Protein AF-A0A9P9YKK3-F1 (afdb_monomer)

Structure (mmCIF, N/CA/C/O backbone):
data_AF-A0A9P9YKK3-F1
#
_entry.id   AF-A0A9P9YKK3-F1
#
loop_
_atom_site.group_PDB
_atom_site.id
_atom_site.type_symbol
_atom_site.label_atom_id
_atom_site.label_alt_id
_atom_site.label_comp_id
_atom_site.label_asym_id
_atom_site.label_entity_id
_atom_site.label_seq_id
_atom_site.pdbx_PDB_ins_code
_atom_site.Cartn_x
_atom_site.Cartn_y
_atom_site.Cartn_z
_atom_site.occupancy
_atom_site.B_iso_or_equiv
_atom_site.auth_seq_id
_atom_site.auth_comp_id
_atom_site.auth_asym_id
_atom_site.auth_atom_id
_atom_site.pdbx_PDB_model_num
ATOM 1 N N . MET A 1 1 ? 13.289 19.436 9.238 1.00 31.31 1 MET A N 1
ATOM 2 C CA . MET A 1 1 ? 12.063 20.221 9.487 1.00 31.31 1 MET A CA 1
ATOM 3 C C . MET A 1 1 ? 10.949 19.518 8.742 1.00 31.31 1 MET A C 1
ATOM 5 O O . MET A 1 1 ? 11.128 19.231 7.568 1.00 31.31 1 MET A O 1
ATOM 9 N N . GLU A 1 2 ? 9.908 19.093 9.448 1.00 47.09 2 GLU A N 1
ATOM 10 C CA . GLU A 1 2 ? 8.836 18.266 8.888 1.00 47.09 2 GLU A CA 1
ATOM 11 C C . GLU A 1 2 ? 7.911 19.167 8.063 1.00 47.09 2 GLU A C 1
ATOM 13 O O . GLU A 1 2 ? 7.332 20.111 8.598 1.00 47.09 2 GLU A O 1
ATOM 18 N N . ASN A 1 3 ? 7.866 18.956 6.746 1.00 53.69 3 ASN A N 1
ATOM 19 C CA . ASN A 1 3 ? 7.091 19.804 5.852 1.00 53.69 3 ASN A CA 1
ATOM 20 C C . ASN A 1 3 ? 5.605 19.466 6.025 1.00 53.69 3 ASN A C 1
ATOM 22 O O . ASN A 1 3 ? 5.169 18.353 5.739 1.00 53.69 3 ASN A O 1
ATOM 26 N N . GLN A 1 4 ? 4.831 20.417 6.540 1.00 53.78 4 GLN A N 1
ATOM 2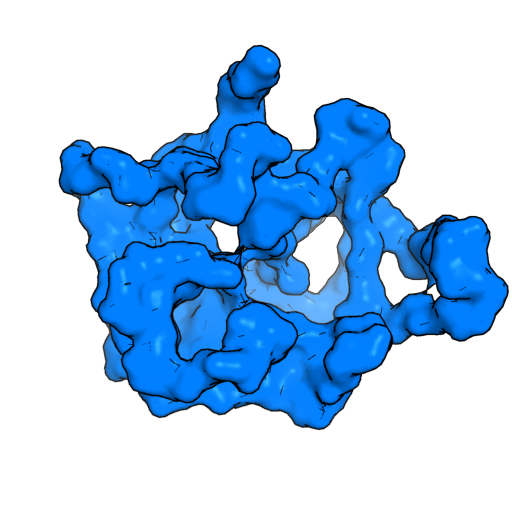7 C CA . GLN A 1 4 ? 3.425 20.217 6.910 1.00 53.78 4 GLN A CA 1
ATOM 28 C C . GLN A 1 4 ? 2.533 19.877 5.698 1.00 53.78 4 GLN A C 1
ATOM 30 O O . GLN A 1 4 ? 1.451 19.322 5.864 1.00 53.78 4 GLN A O 1
ATOM 35 N N . HIS A 1 5 ? 3.015 20.162 4.484 1.00 63.03 5 HIS A N 1
ATOM 36 C CA . HIS A 1 5 ? 2.351 19.866 3.214 1.00 63.03 5 HIS A CA 1
ATOM 37 C C . HIS A 1 5 ? 2.316 18.377 2.834 1.00 63.03 5 HIS A C 1
ATOM 39 O O . HIS A 1 5 ? 1.499 17.998 1.997 1.00 63.03 5 HIS A O 1
ATOM 45 N N . ASP A 1 6 ? 3.139 17.539 3.469 1.00 76.56 6 ASP A N 1
ATOM 46 C CA . ASP A 1 6 ? 3.225 16.107 3.151 1.00 76.56 6 ASP A CA 1
ATOM 47 C C . ASP A 1 6 ? 2.328 15.250 4.062 1.00 76.56 6 ASP A C 1
ATOM 49 O O . ASP A 1 6 ? 2.322 14.024 3.966 1.00 76.56 6 ASP A O 1
ATOM 53 N N . LEU A 1 7 ? 1.573 15.873 4.974 1.00 84.75 7 LEU A N 1
ATOM 54 C CA . LEU A 1 7 ? 0.584 15.188 5.805 1.00 84.75 7 LEU A CA 1
ATOM 55 C C . LEU A 1 7 ? -0.734 15.032 5.036 1.00 84.75 7 LEU A C 1
ATOM 57 O O . LEU A 1 7 ? -1.205 15.966 4.382 1.00 84.75 7 LEU A O 1
ATOM 61 N N . ALA A 1 8 ? -1.339 13.851 5.130 1.00 87.25 8 ALA A N 1
ATOM 62 C CA . ALA A 1 8 ? -2.695 13.631 4.650 1.00 87.25 8 ALA A CA 1
ATOM 63 C C . ALA A 1 8 ? -3.715 14.169 5.665 1.00 87.25 8 ALA A C 1
ATOM 65 O O . ALA A 1 8 ? -3.473 14.139 6.874 1.00 87.25 8 ALA A O 1
ATOM 66 N N . LEU A 1 9 ? -4.864 14.636 5.180 1.00 90.25 9 LEU A N 1
ATOM 67 C CA . LEU A 1 9 ? -6.014 14.940 6.034 1.00 90.25 9 LEU A CA 1
ATOM 68 C C . LEU A 1 9 ? -6.716 13.641 6.465 1.00 90.25 9 LEU A C 1
ATOM 70 O O . LEU A 1 9 ? -6.621 12.615 5.786 1.00 90.25 9 LEU A O 1
ATOM 74 N N . GLU A 1 10 ? -7.451 13.693 7.577 1.00 88.69 10 GLU A N 1
ATOM 75 C CA . GLU A 1 10 ? -8.301 12.581 8.018 1.00 88.69 10 GLU A CA 1
ATOM 76 C C . GLU A 1 10 ? -9.287 12.199 6.900 1.00 88.69 10 GLU A C 1
ATOM 78 O O . GLU A 1 10 ? -10.008 13.047 6.368 1.00 88.69 10 GLU A O 1
ATOM 83 N N . GLY A 1 11 ? -9.299 10.919 6.519 1.00 89.38 11 GLY A N 1
ATOM 84 C CA . GLY A 1 11 ? -10.175 10.408 5.464 1.00 89.38 11 GLY A CA 1
ATOM 85 C C . GLY A 1 11 ? -9.860 10.914 4.050 1.00 89.38 11 GLY A C 1
ATOM 86 O O . GLY A 1 11 ? -10.692 10.739 3.165 1.00 89.38 11 GLY A O 1
ATOM 87 N N . GLU A 1 12 ? -8.691 11.520 3.804 1.00 91.56 12 GLU A N 1
ATOM 88 C CA . GLU A 1 12 ? -8.305 11.971 2.456 1.00 91.56 12 GLU A CA 1
ATOM 89 C C . GLU A 1 12 ? -8.146 10.802 1.470 1.00 91.56 12 GLU A C 1
ATOM 91 O O . GLU A 1 12 ? -8.521 10.909 0.302 1.00 91.56 12 GLU A O 1
ATOM 96 N N . PHE A 1 13 ? -7.629 9.670 1.955 1.00 93.31 13 PHE A N 1
ATOM 97 C CA . PHE A 1 13 ? -7.443 8.442 1.179 1.00 93.31 13 PHE A CA 1
ATOM 98 C C . PHE A 1 13 ? -8.182 7.284 1.858 1.00 93.31 13 PHE A C 1
ATOM 100 O O . PHE A 1 13 ? -7.553 6.436 2.488 1.00 93.31 13 PHE A O 1
ATOM 107 N N . PRO A 1 14 ? -9.520 7.230 1.755 1.00 94.69 14 PRO A N 1
ATOM 108 C CA . PRO A 1 14 ? -10.349 6.293 2.519 1.00 94.69 14 PRO A CA 1
ATOM 109 C C . PRO A 1 14 ? -10.171 4.821 2.106 1.00 94.69 14 PRO A C 1
ATOM 111 O O . PRO A 1 14 ? -10.665 3.918 2.774 1.00 94.69 14 PRO A O 1
ATOM 114 N N . TRP A 1 15 ? -9.466 4.560 1.006 1.00 95.69 15 TRP A N 1
ATOM 115 C CA . TRP A 1 15 ? -9.076 3.215 0.575 1.00 95.69 15 TRP A CA 1
ATOM 116 C C . TRP A 1 15 ? -7.775 2.732 1.204 1.00 95.69 15 TRP A C 1
ATOM 118 O O . TRP A 1 15 ? -7.426 1.565 1.029 1.00 95.69 15 TRP A O 1
ATOM 128 N N . MET A 1 16 ? -7.026 3.599 1.887 1.00 94.50 16 MET A N 1
ATOM 129 C CA . MET A 1 16 ? -5.765 3.210 2.499 1.00 94.50 16 MET A CA 1
ATOM 130 C C . MET A 1 16 ? -5.993 2.262 3.661 1.00 94.50 16 MET A C 1
ATOM 132 O O . MET A 1 16 ? -6.765 2.540 4.579 1.00 94.50 16 MET A O 1
ATOM 136 N N . VAL A 1 17 ? -5.270 1.147 3.626 1.00 95.44 17 VAL A N 1
ATOM 137 C CA . VAL A 1 17 ? -5.255 0.185 4.720 1.00 95.44 17 VAL A CA 1
ATOM 138 C C . VAL A 1 17 ? -3.835 -0.064 5.201 1.00 95.44 17 VAL A C 1
ATOM 140 O O . VAL A 1 17 ? -2.886 -0.129 4.413 1.00 95.44 17 VAL A O 1
ATOM 143 N N . ALA A 1 18 ? -3.703 -0.218 6.511 1.00 94.56 18 ALA A N 1
ATOM 144 C CA . ALA A 1 18 ? -2.485 -0.655 7.164 1.00 94.56 18 ALA A CA 1
ATOM 145 C C . ALA A 1 18 ? -2.514 -2.178 7.343 1.00 94.56 18 ALA A C 1
ATOM 147 O O . ALA A 1 18 ? -3.506 -2.743 7.804 1.00 94.56 18 ALA A O 1
ATOM 148 N N . LEU A 1 19 ? -1.416 -2.840 6.985 1.00 95.25 19 LEU A N 1
ATOM 149 C CA . LEU A 1 19 ? -1.187 -4.245 7.295 1.00 95.25 19 LEU A CA 1
ATOM 150 C C . LEU A 1 19 ? -0.459 -4.336 8.633 1.00 95.25 19 LEU A C 1
ATOM 152 O O . LEU A 1 19 ? 0.658 -3.827 8.786 1.00 95.25 19 LEU A O 1
ATOM 156 N N . MET A 1 20 ? -1.127 -4.979 9.582 1.00 94.88 20 MET A N 1
ATOM 157 C CA . MET A 1 20 ? -0.717 -5.114 10.972 1.00 94.88 20 MET A CA 1
ATOM 158 C C . MET A 1 20 ? -0.429 -6.578 11.274 1.00 94.88 20 MET A C 1
ATOM 160 O O . MET A 1 20 ? -1.139 -7.460 10.788 1.00 94.88 20 MET A O 1
ATOM 164 N N . ASP A 1 21 ? 0.595 -6.839 12.074 1.00 94.75 21 ASP A N 1
ATOM 165 C CA . ASP A 1 21 ? 0.912 -8.194 12.509 1.00 94.75 21 ASP A CA 1
ATOM 166 C C . ASP A 1 21 ? 0.183 -8.600 13.804 1.00 94.75 21 ASP A C 1
ATOM 168 O O . ASP A 1 21 ? -0.629 -7.848 14.358 1.00 94.75 21 ASP A O 1
ATOM 172 N N . GLU A 1 22 ? 0.461 -9.813 14.286 1.00 93.06 22 GLU A N 1
ATOM 173 C CA . GLU A 1 22 ? -0.105 -10.369 15.518 1.00 93.06 22 GLU A CA 1
ATOM 174 C C . GLU A 1 22 ? 0.223 -9.550 16.781 1.00 93.06 22 GLU A C 1
ATOM 176 O O . GLU A 1 22 ? -0.515 -9.610 17.764 1.00 93.06 22 GLU A O 1
ATOM 181 N N . ASN A 1 23 ? 1.279 -8.732 16.737 1.00 92.31 23 ASN A N 1
ATOM 182 C CA . ASN A 1 23 ? 1.700 -7.837 17.815 1.00 92.31 23 ASN A CA 1
ATOM 183 C C . ASN A 1 23 ? 1.195 -6.401 17.615 1.00 92.31 23 ASN A C 1
ATOM 185 O O . ASN A 1 23 ? 1.665 -5.483 18.289 1.00 92.31 23 ASN A O 1
ATOM 189 N N . ASP A 1 24 ? 0.262 -6.201 16.681 1.00 89.69 24 ASP A N 1
ATOM 190 C CA . ASP A 1 24 ? -0.270 -4.895 16.302 1.00 89.69 24 ASP A CA 1
ATOM 191 C C . ASP A 1 24 ? 0.808 -3.935 15.764 1.00 89.69 24 ASP A C 1
ATOM 193 O O . ASP A 1 24 ? 0.716 -2.716 15.914 1.00 89.69 24 ASP A O 1
ATOM 197 N N . GLN A 1 25 ? 1.836 -4.478 15.101 1.00 89.62 25 GLN A N 1
ATOM 198 C CA . GLN A 1 25 ? 2.878 -3.695 14.442 1.00 89.62 25 GLN A CA 1
ATOM 199 C C . GLN A 1 25 ? 2.592 -3.526 12.951 1.00 89.62 25 GLN A C 1
ATOM 201 O O . GLN A 1 25 ? 2.331 -4.490 12.229 1.00 89.62 25 GLN A O 1
ATOM 206 N N . TYR A 1 26 ? 2.699 -2.285 12.472 1.00 89.38 26 TYR A N 1
ATOM 207 C CA . TYR A 1 26 ? 2.633 -1.971 11.047 1.00 89.38 26 TYR A CA 1
ATOM 208 C C . TYR A 1 26 ? 3.821 -2.588 10.302 1.00 89.38 26 TYR A C 1
ATOM 210 O O . TYR A 1 26 ? 4.981 -2.352 10.657 1.00 89.38 26 TYR A O 1
ATOM 218 N N . PHE A 1 27 ? 3.549 -3.323 9.224 1.00 89.75 27 PHE A N 1
ATOM 219 C CA . PHE A 1 27 ? 4.603 -3.889 8.377 1.00 89.75 27 PHE A CA 1
ATOM 220 C C . PHE A 1 27 ? 4.478 -3.543 6.890 1.00 89.75 27 PHE A C 1
ATOM 222 O O . PHE A 1 27 ? 5.467 -3.689 6.159 1.00 89.75 27 PHE A O 1
ATOM 229 N N . GLY A 1 28 ? 3.326 -3.039 6.445 1.00 90.12 28 GLY A N 1
ATOM 230 C CA . GLY A 1 28 ? 3.098 -2.641 5.059 1.00 90.12 28 GLY A CA 1
ATOM 231 C C . GLY A 1 28 ? 1.727 -2.013 4.833 1.00 90.12 28 GLY A C 1
ATOM 232 O O . GLY A 1 28 ? 0.914 -1.933 5.747 1.00 90.12 28 GLY A O 1
ATOM 233 N N . GLY A 1 29 ? 1.477 -1.567 3.606 1.00 91.75 29 GLY A N 1
ATOM 234 C CA . GLY A 1 29 ? 0.209 -0.957 3.209 1.00 91.75 29 GLY A CA 1
ATOM 235 C C . GLY A 1 29 ? -0.524 -1.756 2.135 1.00 91.75 29 GLY A C 1
ATOM 236 O O . GLY A 1 29 ? 0.016 -2.692 1.538 1.00 91.75 29 GLY A O 1
ATOM 237 N N . GLY A 1 30 ? -1.762 -1.355 1.880 1.00 94.00 30 GLY A N 1
ATOM 238 C CA . GLY A 1 30 ? -2.569 -1.842 0.770 1.00 94.00 30 GLY A CA 1
ATOM 239 C C . GLY A 1 30 ? -3.674 -0.855 0.410 1.00 94.00 30 GLY A C 1
ATOM 240 O O . GLY A 1 30 ? -3.791 0.225 0.997 1.00 94.00 30 GLY A O 1
ATOM 241 N N . SER A 1 31 ? -4.515 -1.245 -0.540 1.00 95.88 31 SER A N 1
ATOM 242 C CA . SER A 1 31 ? -5.720 -0.506 -0.910 1.00 95.88 31 SER A CA 1
ATOM 243 C C . SER A 1 31 ? -6.952 -1.390 -0.884 1.00 95.88 31 SER A C 1
ATOM 245 O O . SER A 1 31 ? -6.958 -2.480 -1.452 1.00 95.88 31 SER A O 1
ATOM 247 N N . LEU A 1 32 ? -8.013 -0.899 -0.254 1.00 97.44 32 LEU A N 1
ATOM 248 C CA . LEU A 1 32 ? -9.333 -1.503 -0.311 1.00 97.44 32 LEU A CA 1
ATOM 249 C C . LEU A 1 32 ? -9.891 -1.344 -1.729 1.00 97.44 32 LEU A C 1
ATOM 251 O O . LEU A 1 32 ? -10.033 -0.224 -2.208 1.00 97.44 32 LEU A O 1
ATOM 255 N N . ILE A 1 33 ? -10.204 -2.446 -2.406 1.00 97.00 33 ILE A N 1
ATOM 256 C CA . ILE A 1 33 ? -10.763 -2.439 -3.773 1.00 97.00 33 ILE A CA 1
ATOM 257 C C . ILE A 1 33 ? -12.216 -2.932 -3.814 1.00 97.00 33 ILE A C 1
ATOM 259 O O . ILE A 1 33 ? -12.941 -2.664 -4.769 1.00 97.00 33 ILE A O 1
ATOM 263 N N . ALA A 1 34 ? -12.655 -3.612 -2.756 1.00 97.31 34 ALA A N 1
ATOM 264 C CA . ALA A 1 34 ? -14.040 -3.962 -2.460 1.00 97.31 34 ALA A CA 1
ATOM 265 C C . ALA A 1 34 ? -14.203 -4.058 -0.929 1.00 97.31 34 ALA A C 1
ATOM 267 O O . ALA A 1 34 ? -13.183 -4.148 -0.246 1.00 97.31 34 ALA A O 1
ATOM 268 N N . PRO A 1 35 ? -15.428 -4.058 -0.366 1.00 97.94 35 PRO A N 1
ATOM 269 C CA . PRO A 1 35 ? -15.636 -4.062 1.089 1.00 97.94 35 PRO A CA 1
ATOM 270 C C . PRO A 1 35 ? -14.888 -5.167 1.853 1.00 97.94 35 PRO A C 1
ATOM 272 O O . PRO A 1 35 ? -14.531 -4.971 3.009 1.00 97.94 35 PRO A O 1
ATOM 275 N N . ASP A 1 36 ? -14.624 -6.309 1.218 1.00 98.31 36 ASP A N 1
ATOM 276 C CA . ASP A 1 36 ? -13.916 -7.461 1.781 1.00 98.31 36 ASP A CA 1
ATOM 277 C C . ASP A 1 36 ? -12.632 -7.836 1.015 1.00 98.31 36 ASP A C 1
ATOM 279 O O . ASP A 1 36 ? -12.102 -8.931 1.214 1.00 98.31 36 ASP A O 1
ATOM 283 N N . VAL A 1 37 ? -12.114 -6.958 0.143 1.00 98.44 37 VAL A N 1
ATOM 284 C CA . VAL A 1 37 ? -10.933 -7.255 -0.687 1.00 98.44 37 VAL A CA 1
ATOM 285 C C . VAL A 1 37 ? -9.913 -6.125 -0.646 1.00 98.44 37 VAL A C 1
ATOM 287 O O . VAL A 1 37 ? -10.198 -4.986 -1.025 1.00 98.44 37 VAL A O 1
ATOM 290 N N . VAL A 1 38 ? -8.687 -6.476 -0.261 1.00 98.06 38 VAL A N 1
ATOM 291 C CA . VAL A 1 38 ? -7.524 -5.586 -0.239 1.00 98.06 38 VAL A CA 1
ATOM 292 C C . VAL A 1 38 ? -6.504 -6.023 -1.288 1.00 98.06 38 VAL A C 1
ATOM 294 O O . VAL A 1 38 ? -6.103 -7.184 -1.335 1.00 98.06 38 VAL A O 1
ATOM 297 N N . LEU A 1 39 ? -6.046 -5.068 -2.094 1.00 96.88 39 LEU A N 1
ATOM 298 C CA . LEU A 1 39 ? -4.884 -5.194 -2.966 1.00 96.88 39 LEU A CA 1
ATOM 299 C C . LEU A 1 39 ? -3.619 -4.783 -2.201 1.00 96.88 39 LEU A C 1
ATOM 301 O O . LEU A 1 39 ? -3.579 -3.725 -1.576 1.00 96.88 39 LEU A O 1
ATOM 305 N N . THR A 1 40 ? -2.583 -5.614 -2.251 1.00 95.12 40 THR A N 1
ATOM 306 C CA . THR A 1 40 ? -1.269 -5.336 -1.654 1.00 95.12 40 THR A CA 1
ATOM 307 C C . THR A 1 40 ? -0.146 -5.981 -2.478 1.00 95.12 40 THR A C 1
ATOM 309 O O . THR A 1 40 ? -0.367 -6.480 -3.580 1.00 95.12 40 THR A O 1
ATOM 312 N N . SER A 1 41 ? 1.078 -5.982 -1.955 1.00 92.94 41 SER A N 1
ATOM 313 C CA . SER A 1 41 ? 2.259 -6.581 -2.565 1.00 92.94 41 SER A CA 1
ATOM 314 C C . SER A 1 41 ? 2.438 -8.048 -2.152 1.00 92.94 41 SER A C 1
ATOM 316 O O . SER A 1 41 ? 2.355 -8.413 -0.973 1.00 92.94 41 SER A O 1
ATOM 318 N N . SER A 1 42 ? 2.781 -8.891 -3.132 1.00 94.88 42 SER A N 1
ATOM 319 C CA . SER A 1 42 ? 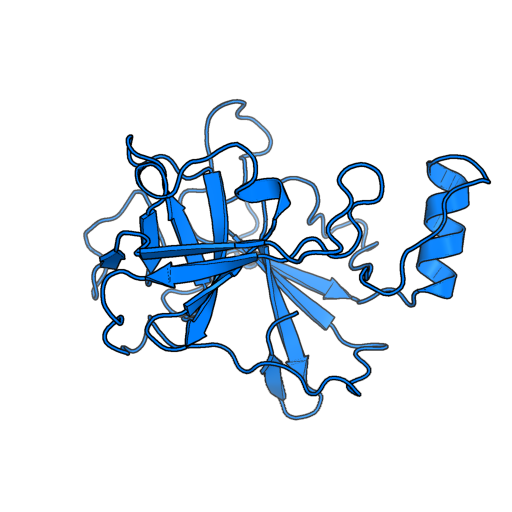3.213 -10.273 -2.878 1.00 94.88 42 SER A CA 1
ATOM 320 C C . SER A 1 42 ? 4.467 -10.331 -2.004 1.00 94.88 42 SER A C 1
ATOM 322 O O . SER A 1 42 ? 4.555 -11.178 -1.119 1.00 94.88 42 SER A O 1
ATOM 324 N N . TYR A 1 43 ? 5.420 -9.421 -2.217 1.00 92.19 43 TYR A N 1
ATOM 325 C CA . TYR A 1 43 ? 6.653 -9.329 -1.438 1.00 92.19 43 TYR A CA 1
ATOM 326 C C . TYR A 1 43 ? 6.395 -8.940 0.023 1.00 92.19 43 TYR A C 1
ATOM 328 O O . TYR A 1 43 ? 6.968 -9.547 0.924 1.00 92.19 43 TYR A O 1
ATOM 336 N N . VAL A 1 44 ? 5.513 -7.966 0.270 1.00 90.62 44 VAL A N 1
ATOM 337 C CA . VAL A 1 44 ? 5.173 -7.500 1.630 1.00 90.62 44 VAL A CA 1
ATOM 338 C C . VAL A 1 44 ? 4.575 -8.621 2.485 1.00 90.62 44 VAL A C 1
ATOM 340 O O . VAL A 1 44 ? 4.828 -8.685 3.683 1.00 90.62 44 VAL A O 1
ATOM 343 N N . THR A 1 45 ? 3.818 -9.528 1.869 1.00 93.81 45 THR A N 1
ATOM 344 C CA . THR A 1 45 ? 3.097 -10.616 2.552 1.00 93.81 45 THR A CA 1
ATOM 345 C C . THR A 1 45 ? 3.770 -11.987 2.397 1.00 93.81 45 THR A C 1
ATOM 347 O O . THR A 1 45 ? 3.159 -13.021 2.694 1.00 93.81 45 THR A O 1
ATOM 350 N N . LYS A 1 46 ? 5.015 -12.031 1.897 1.00 92.25 46 LYS A N 1
ATOM 351 C CA . LYS A 1 46 ? 5.666 -13.280 1.472 1.00 92.25 46 LYS A CA 1
ATOM 352 C C . LYS A 1 46 ? 5.987 -14.233 2.632 1.00 92.25 46 LYS A C 1
ATOM 354 O O . LYS A 1 46 ? 5.798 -15.432 2.452 1.00 92.25 46 LYS A O 1
ATOM 359 N N . ASP A 1 47 ? 6.384 -13.686 3.785 1.00 92.69 47 ASP A N 1
ATOM 360 C CA . ASP A 1 47 ? 6.863 -14.418 4.974 1.00 92.69 47 ASP A CA 1
ATOM 361 C C . ASP A 1 47 ? 5.842 -14.412 6.133 1.00 92.69 47 ASP A C 1
ATOM 363 O O . ASP A 1 47 ? 6.204 -14.617 7.288 1.00 92.69 47 ASP A O 1
ATOM 367 N N . LYS A 1 48 ? 4.573 -14.095 5.848 1.00 94.12 48 LYS A N 1
ATOM 368 C CA . LYS A 1 48 ? 3.491 -13.999 6.842 1.00 94.12 48 LYS A CA 1
ATOM 369 C C . LYS A 1 48 ? 2.388 -15.000 6.516 1.00 94.12 48 LYS A C 1
ATOM 371 O O . LYS A 1 48 ? 1.857 -14.953 5.404 1.00 94.12 48 LYS A O 1
ATOM 376 N N . GLU A 1 49 ? 2.013 -15.856 7.456 1.00 96.06 49 GLU A N 1
ATOM 377 C CA . GLU A 1 49 ? 0.818 -16.702 7.329 1.00 96.06 49 GLU A CA 1
ATOM 378 C C . GLU A 1 49 ? -0.467 -15.885 7.516 1.00 96.06 49 GLU A C 1
ATOM 380 O O . GLU A 1 49 ? -0.419 -14.743 7.976 1.00 96.06 49 GLU A O 1
ATOM 385 N N . ILE A 1 50 ? -1.620 -16.423 7.103 1.00 96.62 50 ILE A N 1
ATOM 386 C CA . ILE A 1 50 ? -2.884 -15.662 7.098 1.00 96.62 50 ILE A CA 1
ATOM 387 C C . ILE A 1 50 ? -3.289 -15.212 8.508 1.00 96.62 50 ILE A C 1
ATOM 389 O O . ILE A 1 50 ? -3.743 -14.085 8.678 1.00 96.62 50 ILE A O 1
ATOM 393 N N . GLU A 1 51 ? -3.023 -16.035 9.523 1.00 96.94 51 GLU A N 1
ATOM 394 C CA . GLU A 1 51 ? -3.324 -15.772 10.934 1.00 96.94 51 GLU A CA 1
ATOM 395 C C . GLU A 1 51 ? -2.428 -14.675 11.535 1.00 96.94 51 GLU A C 1
ATOM 397 O O . GLU A 1 51 ? -2.719 -14.137 12.602 1.00 96.94 51 GLU A O 1
ATOM 402 N N . GLN A 1 52 ? -1.333 -14.334 10.850 1.00 97.12 52 GLN A N 1
ATOM 403 C CA . GLN A 1 52 ? -0.375 -13.303 11.256 1.00 97.12 52 GLN A CA 1
ATOM 404 C C . GLN A 1 52 ? -0.639 -11.952 10.582 1.00 97.12 52 GLN A C 1
ATOM 406 O O . GLN A 1 52 ? 0.159 -11.024 10.733 1.00 97.12 52 GLN A O 1
ATOM 411 N N . ILE A 1 53 ? -1.702 -11.838 9.781 1.00 97.75 53 ILE A N 1
ATOM 412 C CA . ILE A 1 53 ? -2.023 -10.631 9.021 1.00 97.75 53 ILE A CA 1
ATOM 413 C C . ILE A 1 53 ? -3.382 -10.108 9.463 1.00 97.75 53 ILE A C 1
ATOM 415 O O . ILE A 1 53 ? -4.387 -10.812 9.436 1.00 97.75 53 ILE A O 1
ATOM 419 N N . PHE A 1 54 ? -3.417 -8.821 9.780 1.00 98.12 54 PHE A N 1
ATOM 420 C CA . PHE A 1 54 ? -4.636 -8.069 10.019 1.00 98.12 54 PHE A CA 1
ATOM 421 C C . PHE A 1 54 ? -4.647 -6.833 9.130 1.00 98.12 54 PHE A C 1
ATOM 423 O O . PHE A 1 54 ? -3.626 -6.173 8.934 1.00 98.12 54 PHE A O 1
ATOM 430 N N . VAL A 1 55 ? -5.821 -6.494 8.618 1.00 97.69 55 VAL A N 1
ATOM 431 C CA . VAL A 1 55 ? -6.067 -5.234 7.922 1.00 97.69 55 VAL A CA 1
ATOM 432 C C . VAL A 1 55 ? -6.655 -4.249 8.916 1.00 97.69 55 VAL A C 1
ATOM 434 O O . VAL A 1 55 ? -7.647 -4.552 9.574 1.00 97.69 55 VAL A O 1
ATOM 437 N N . ARG A 1 56 ? -6.056 -3.062 9.013 1.0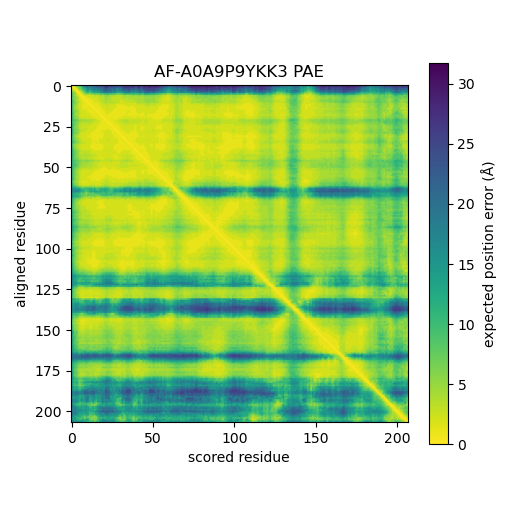0 96.19 56 ARG A N 1
ATOM 438 C CA . ARG A 1 56 ? -6.615 -1.911 9.720 1.00 96.19 56 ARG A CA 1
ATOM 439 C C . ARG A 1 56 ? -7.034 -0.850 8.702 1.00 96.19 56 ARG A C 1
ATOM 441 O O . ARG A 1 56 ? -6.184 -0.284 8.015 1.00 96.19 56 ARG A O 1
ATOM 448 N N . ALA A 1 57 ? -8.335 -0.607 8.596 1.00 96.44 57 ALA A N 1
ATOM 449 C CA . ALA A 1 57 ? -8.938 0.369 7.690 1.00 96.44 57 ALA A CA 1
ATOM 450 C C . ALA A 1 57 ? -9.419 1.612 8.449 1.00 96.44 57 ALA A C 1
ATOM 452 O O . ALA A 1 57 ? -9.793 1.515 9.618 1.00 96.44 57 ALA A O 1
ATOM 453 N N . GLY A 1 58 ? -9.411 2.770 7.783 1.00 94.44 58 GLY A N 1
ATOM 454 C CA . GLY A 1 58 ? -9.799 4.046 8.397 1.00 94.44 58 GLY A CA 1
ATOM 455 C C . GLY A 1 58 ? -8.774 4.597 9.393 1.00 94.44 58 GLY A C 1
ATOM 456 O O . GLY A 1 58 ? -9.088 5.506 10.148 1.00 94.44 58 GLY A O 1
ATOM 457 N N . GLU A 1 59 ? -7.560 4.047 9.415 1.00 93.06 59 GLU A N 1
ATOM 458 C CA . GLU A 1 59 ? -6.452 4.575 10.213 1.00 93.06 59 GLU A CA 1
ATOM 459 C C . GLU A 1 59 ? -5.959 5.902 9.620 1.00 93.06 59 GLU A C 1
ATOM 461 O O . GLU A 1 59 ? -5.913 6.072 8.398 1.00 93.06 59 GLU A O 1
ATOM 466 N N . TRP A 1 60 ? -5.552 6.833 10.479 1.00 90.38 60 TRP A N 1
ATOM 467 C CA . TRP A 1 60 ? -4.920 8.086 10.074 1.00 90.38 60 TRP A CA 1
ATOM 468 C C . TRP A 1 60 ? -3.734 8.402 10.979 1.00 90.38 60 TRP A C 1
ATOM 470 O O . TRP A 1 60 ? -2.636 8.641 10.460 1.00 90.38 60 TRP A O 1
ATOM 480 N N . ASN A 1 61 ? -3.920 8.345 12.300 1.00 88.75 61 ASN A N 1
ATOM 481 C CA . ASN A 1 61 ? -2.885 8.594 13.292 1.00 88.75 61 ASN A CA 1
ATOM 482 C C . ASN A 1 61 ? -2.763 7.470 14.336 1.00 88.75 61 ASN A C 1
ATOM 484 O O . ASN A 1 61 ? -3.461 7.460 15.349 1.00 88.75 61 ASN A O 1
ATOM 488 N N . PHE A 1 62 ? -1.713 6.653 14.213 1.00 85.50 62 PHE A N 1
ATOM 489 C CA . PHE A 1 62 ? -1.436 5.522 15.110 1.00 85.50 62 PHE A CA 1
ATOM 490 C C . PHE A 1 62 ? -1.271 5.880 16.600 1.00 85.50 62 PHE A C 1
ATOM 492 O O . PHE A 1 62 ? -1.284 4.988 17.449 1.00 85.50 62 PHE A O 1
ATOM 499 N N . LYS A 1 63 ? -1.069 7.158 16.949 1.00 81.94 63 LYS A N 1
ATOM 500 C CA . LYS A 1 63 ? -0.958 7.614 18.345 1.00 81.94 63 LYS A CA 1
ATOM 501 C C . LYS A 1 63 ? -2.256 8.135 18.940 1.00 81.94 63 LYS A C 1
ATOM 503 O O . LYS A 1 63 ? -2.306 8.324 20.155 1.00 81.94 63 LYS A O 1
ATOM 508 N N . ASN A 1 64 ? -3.254 8.440 18.119 1.00 72.81 64 ASN A N 1
ATOM 509 C CA . ASN A 1 64 ? -4.463 9.096 18.579 1.00 72.81 64 ASN A CA 1
ATOM 510 C C . ASN A 1 64 ? -5.670 8.184 18.392 1.00 72.81 64 ASN A C 1
ATOM 512 O O . ASN A 1 64 ? -6.128 7.977 17.284 1.00 72.81 64 ASN A O 1
ATOM 516 N N . THR A 1 65 ? -6.238 7.706 19.494 1.00 66.00 65 THR A N 1
ATOM 517 C CA . THR A 1 65 ? -7.495 6.945 19.480 1.00 66.00 65 THR A CA 1
ATOM 518 C C . THR A 1 65 ? -8.736 7.827 19.642 1.00 66.00 65 THR A C 1
ATOM 520 O O . THR A 1 65 ? -9.844 7.309 19.718 1.00 66.00 65 THR A O 1
ATOM 523 N N . SER A 1 66 ? -8.572 9.155 19.714 1.00 65.31 66 SER A N 1
ATOM 524 C CA . SER A 1 66 ? -9.673 10.126 19.861 1.00 65.31 66 SER A CA 1
ATOM 525 C C . SER A 1 66 ? -10.188 10.645 18.515 1.00 65.31 66 SER A C 1
ATOM 527 O O . SER A 1 66 ? -10.786 11.719 18.452 1.00 65.31 66 SER A O 1
ATOM 529 N N . GLU A 1 67 ? -9.893 9.937 17.428 1.00 72.62 67 GLU A N 1
ATOM 530 C CA . GLU A 1 67 ? -10.398 10.272 16.101 1.00 72.62 67 GLU A CA 1
ATOM 531 C C . GLU A 1 67 ? -11.936 10.162 16.091 1.00 72.62 67 GLU A C 1
ATOM 533 O O . GLU A 1 67 ? -12.489 9.258 16.727 1.00 72.62 67 GLU A O 1
ATOM 538 N N . PRO A 1 68 ? -12.656 11.073 15.406 1.00 74.25 68 PRO A N 1
ATOM 539 C CA . PRO A 1 68 ? -14.120 11.089 15.397 1.00 74.25 68 PRO A CA 1
ATOM 540 C C . PRO A 1 68 ? -14.753 9.768 14.955 1.00 74.25 68 PRO A C 1
ATOM 542 O O . PRO A 1 68 ? -15.844 9.424 15.413 1.00 74.25 68 PRO A O 1
ATOM 545 N N . GLN A 1 69 ? -14.088 9.045 14.052 1.00 81.06 69 GLN A N 1
ATOM 546 C CA . GLN A 1 69 ? -14.467 7.698 13.653 1.00 81.06 69 GLN A CA 1
ATOM 547 C C . GLN A 1 69 ? -13.285 6.756 13.892 1.00 81.06 69 GLN A C 1
ATOM 549 O O . GLN A 1 69 ? -12.205 7.007 13.362 1.00 81.06 69 GLN A O 1
ATOM 554 N N . PRO A 1 70 ? -13.467 5.671 14.662 1.00 88.31 70 PRO A N 1
ATOM 555 C CA . PRO A 1 70 ? -12.384 4.743 14.939 1.00 88.31 70 PRO A CA 1
ATOM 556 C C . PRO A 1 70 ? -11.982 3.973 13.678 1.00 88.31 70 PRO A C 1
ATOM 558 O O . PRO A 1 70 ? -12.787 3.759 12.763 1.00 88.31 70 PRO A O 1
ATOM 561 N N . HIS A 1 71 ? -10.736 3.508 13.660 1.00 93.12 71 HIS A N 1
ATOM 562 C CA . HIS A 1 71 ? -10.293 2.505 12.702 1.00 93.12 71 HIS A CA 1
ATOM 563 C C . HIS A 1 71 ? -10.973 1.153 12.965 1.00 93.12 71 HIS A C 1
ATOM 565 O O . HIS A 1 71 ? -11.396 0.844 14.082 1.00 93.12 71 HIS A O 1
ATOM 571 N N . VAL A 1 72 ? -11.019 0.306 11.939 1.00 95.75 72 VAL A N 1
ATOM 572 C CA . VAL A 1 72 ? -11.561 -1.056 12.021 1.00 95.75 72 VAL A CA 1
ATOM 573 C C . VAL A 1 72 ? -10.451 -2.053 11.713 1.00 95.75 72 VAL A C 1
ATOM 575 O O . VAL A 1 72 ? -9.785 -1.933 10.685 1.00 95.75 72 VAL A O 1
ATOM 578 N N . LYS A 1 73 ? -10.243 -3.036 12.598 1.00 96.44 73 LYS A N 1
ATOM 579 C CA . LYS A 1 73 ? -9.265 -4.123 12.427 1.00 96.44 73 LYS A CA 1
ATOM 580 C C . LYS A 1 73 ? -9.988 -5.429 12.091 1.00 96.44 73 LYS A C 1
ATOM 582 O O . LYS A 1 73 ? -10.878 -5.831 12.832 1.00 96.44 73 LYS A O 1
ATOM 587 N N . VAL A 1 74 ? -9.593 -6.088 11.003 1.00 97.94 74 VAL A N 1
ATOM 588 C CA . VAL A 1 74 ? -10.205 -7.334 10.504 1.00 97.94 74 VAL A CA 1
ATOM 589 C C . VAL A 1 74 ? -9.117 -8.343 10.131 1.00 97.94 74 VAL A C 1
ATOM 591 O O . VAL A 1 74 ? -8.071 -7.959 9.602 1.00 97.94 74 VAL A O 1
ATOM 594 N N . GLY A 1 75 ? -9.346 -9.626 10.423 1.00 98.38 75 GLY A N 1
ATOM 595 C CA . GLY A 1 75 ? -8.469 -10.727 10.021 1.00 98.38 75 GLY A CA 1
ATOM 596 C C . GLY A 1 75 ? -8.594 -11.092 8.538 1.00 98.38 75 GLY A C 1
ATOM 597 O O . GLY A 1 75 ? -9.445 -10.572 7.806 1.00 98.38 75 GLY A O 1
ATOM 598 N N . ILE A 1 76 ? -7.732 -12.002 8.082 1.00 98.50 76 ILE A N 1
ATOM 599 C CA . ILE A 1 76 ? -7.673 -12.450 6.687 1.00 98.50 76 ILE A CA 1
ATOM 600 C C . ILE A 1 76 ? -8.212 -13.875 6.552 1.00 98.50 76 ILE A C 1
ATOM 602 O O . ILE A 1 76 ? -7.645 -14.819 7.089 1.00 98.50 76 ILE A O 1
ATOM 606 N N . ARG A 1 77 ? -9.259 -14.043 5.737 1.00 98.50 77 ARG A N 1
ATOM 607 C CA . ARG A 1 77 ? -9.816 -15.351 5.361 1.00 98.50 77 ARG A CA 1
ATOM 608 C C . ARG A 1 77 ? -8.914 -16.092 4.382 1.00 98.50 77 ARG A C 1
ATOM 610 O O . ARG A 1 77 ? -8.771 -17.308 4.460 1.00 98.50 77 ARG A O 1
ATOM 617 N N . SER A 1 78 ? -8.369 -15.383 3.395 1.00 98.25 78 SER A N 1
ATOM 618 C CA . SER A 1 78 ? -7.468 -15.984 2.412 1.00 98.25 78 SER A CA 1
ATOM 619 C C . SER A 1 78 ? -6.539 -14.962 1.765 1.00 98.25 78 SER A C 1
ATOM 621 O O . SER A 1 78 ? -6.863 -13.784 1.616 1.00 98.25 78 SER A O 1
ATOM 623 N N . LYS A 1 79 ? -5.362 -15.445 1.357 1.00 97.75 79 LYS A N 1
ATOM 624 C CA . LYS A 1 79 ? -4.322 -14.681 0.664 1.00 97.75 79 LYS A CA 1
ATOM 625 C C . LYS A 1 79 ? -4.039 -15.325 -0.689 1.00 97.75 79 LYS A C 1
ATOM 627 O O . LYS A 1 79 ? -3.687 -16.501 -0.749 1.00 97.75 79 LYS A O 1
ATOM 632 N N . VAL A 1 80 ? -4.136 -14.552 -1.767 1.00 98.00 80 VAL A N 1
ATOM 633 C CA . VAL A 1 80 ? -3.848 -15.005 -3.135 1.00 98.00 80 VAL A CA 1
ATOM 634 C C . VAL A 1 80 ? -2.723 -14.157 -3.712 1.00 98.00 80 VAL A C 1
ATOM 636 O O . VAL A 1 80 ? -2.902 -12.975 -3.988 1.00 98.00 80 VAL A O 1
ATOM 639 N N . ARG A 1 81 ? -1.545 -14.759 -3.893 1.00 96.38 81 ARG A N 1
ATOM 640 C CA . ARG A 1 81 ? -0.407 -14.114 -4.565 1.00 96.38 81 ARG A CA 1
ATOM 641 C C . ARG A 1 81 ? -0.543 -14.254 -6.074 1.00 96.38 81 ARG A C 1
ATOM 643 O O . ARG A 1 81 ? -1.023 -15.282 -6.551 1.00 96.38 81 ARG A O 1
ATOM 650 N N . HIS A 1 82 ? -0.080 -13.255 -6.819 1.00 96.12 82 HIS A N 1
ATOM 651 C CA . HIS A 1 82 ? -0.039 -13.359 -8.270 1.00 96.12 82 HIS A CA 1
ATOM 652 C C . HIS A 1 82 ? 0.855 -14.548 -8.688 1.00 96.12 82 HIS A C 1
ATOM 654 O O . HIS A 1 82 ? 2.005 -14.625 -8.248 1.00 96.12 82 HIS A O 1
ATOM 660 N N . PRO A 1 83 ? 0.375 -15.474 -9.541 1.00 96.19 83 PRO A N 1
ATOM 661 C CA . PRO A 1 83 ? 1.103 -16.705 -9.870 1.00 96.19 83 PRO A CA 1
ATOM 662 C C . PRO A 1 83 ? 2.419 -16.445 -10.615 1.00 96.19 83 PRO A C 1
ATOM 664 O O . PRO A 1 83 ? 3.362 -17.219 -10.499 1.00 96.19 83 PRO A O 1
ATOM 667 N N . GLY A 1 84 ? 2.495 -15.337 -11.355 1.00 96.25 84 GLY A N 1
ATOM 668 C CA . GLY A 1 84 ? 3.703 -14.885 -12.047 1.00 96.25 84 GLY A CA 1
ATOM 669 C C . GLY A 1 84 ? 4.668 -14.043 -11.203 1.00 96.25 84 GLY A C 1
ATOM 670 O O . GLY A 1 84 ? 5.550 -13.416 -11.786 1.00 96.25 84 GLY A O 1
ATOM 671 N N . PHE A 1 85 ? 4.485 -13.940 -9.878 1.00 95.06 85 PHE A N 1
ATOM 672 C CA . PHE A 1 85 ? 5.364 -13.126 -9.031 1.00 95.06 85 PHE A CA 1
ATOM 673 C C . PHE A 1 85 ? 6.805 -13.654 -9.046 1.00 95.06 85 PHE A C 1
ATOM 675 O O . PHE A 1 85 ? 7.059 -14.814 -8.714 1.00 95.06 85 PHE A O 1
ATOM 682 N N . ARG A 1 86 ? 7.766 -12.790 -9.390 1.00 92.69 86 ARG A N 1
ATOM 683 C CA . ARG A 1 86 ? 9.198 -13.118 -9.413 1.00 92.69 86 ARG A CA 1
ATOM 684 C C . ARG A 1 86 ? 9.949 -12.245 -8.418 1.00 92.69 86 ARG A C 1
ATOM 686 O O . ARG A 1 86 ? 10.102 -11.049 -8.633 1.00 92.69 86 ARG A O 1
ATOM 693 N N . ILE A 1 87 ? 10.479 -12.856 -7.357 1.00 89.44 87 ILE A N 1
ATOM 694 C CA . ILE A 1 87 ? 11.174 -12.131 -6.277 1.00 89.44 87 ILE A CA 1
ATOM 695 C C . ILE A 1 87 ? 12.391 -11.356 -6.799 1.00 89.44 87 ILE A C 1
ATOM 697 O O . ILE A 1 87 ? 12.592 -10.219 -6.391 1.00 89.44 87 ILE A O 1
ATOM 701 N N . ALA A 1 88 ? 13.179 -11.954 -7.699 1.00 87.62 88 ALA A N 1
ATOM 702 C CA . ALA A 1 88 ? 14.426 -11.354 -8.178 1.00 87.62 88 ALA A CA 1
ATOM 703 C C . ALA A 1 88 ? 14.209 -10.088 -9.021 1.00 87.62 88 ALA A C 1
ATOM 705 O O . ALA A 1 88 ? 14.962 -9.135 -8.875 1.00 87.62 88 ALA A O 1
ATOM 706 N N . SER A 1 89 ? 13.189 -10.068 -9.886 1.00 86.06 89 SER A N 1
ATOM 707 C CA . SER A 1 89 ? 12.897 -8.902 -10.731 1.00 86.06 89 SER A CA 1
ATOM 708 C C . SER A 1 89 ? 11.838 -7.974 -10.135 1.00 86.06 89 SER A C 1
ATOM 710 O O . SER A 1 89 ? 11.643 -6.873 -10.632 1.00 86.06 89 SER A O 1
ATOM 712 N N . GLY A 1 90 ? 11.109 -8.417 -9.107 1.00 88.12 90 GLY A N 1
ATOM 713 C CA . GLY A 1 90 ? 9.921 -7.725 -8.609 1.00 88.12 90 GLY A CA 1
ATOM 714 C C . GLY A 1 90 ? 8.713 -7.819 -9.548 1.00 88.12 90 GLY A C 1
ATOM 715 O O . GLY A 1 90 ? 7.681 -7.224 -9.251 1.00 88.12 90 GLY A O 1
ATOM 716 N N . ALA A 1 91 ? 8.804 -8.565 -10.655 1.00 92.06 91 ALA A N 1
ATOM 717 C CA . ALA A 1 91 ? 7.718 -8.676 -11.624 1.00 92.06 91 ALA A CA 1
ATOM 718 C C . ALA A 1 91 ? 6.463 -9.287 -10.992 1.00 92.06 91 ALA A C 1
ATOM 720 O O . ALA A 1 91 ? 6.551 -10.231 -10.200 1.00 92.06 91 ALA A O 1
ATOM 721 N N . ASN A 1 92 ? 5.299 -8.767 -11.380 1.00 93.06 92 ASN A N 1
ATOM 722 C CA . ASN A 1 92 ? 3.977 -9.168 -10.908 1.00 93.06 92 ASN A CA 1
ATOM 723 C C . ASN A 1 92 ? 3.840 -9.151 -9.374 1.00 93.06 92 ASN A C 1
ATOM 725 O O . ASN A 1 92 ? 3.276 -10.067 -8.771 1.00 93.06 92 ASN A O 1
ATOM 729 N N . ASN A 1 93 ? 4.386 -8.128 -8.717 1.00 93.25 93 ASN A N 1
ATOM 730 C CA . ASN A 1 93 ? 4.377 -7.990 -7.261 1.00 93.25 93 ASN A CA 1
ATOM 731 C C . ASN A 1 93 ? 3.017 -7.534 -6.696 1.00 93.25 93 ASN A C 1
ATOM 733 O O . ASN A 1 93 ? 2.924 -6.519 -6.010 1.00 93.25 93 ASN A O 1
ATOM 737 N N . ALA A 1 94 ? 1.969 -8.321 -6.928 1.00 94.75 94 ALA A N 1
ATOM 738 C CA . ALA A 1 94 ? 0.616 -8.068 -6.440 1.00 94.75 94 ALA A CA 1
ATOM 739 C C . ALA A 1 94 ? 0.069 -9.276 -5.669 1.00 94.75 94 ALA A C 1
ATOM 741 O O . ALA A 1 94 ? 0.381 -10.426 -5.986 1.00 94.75 94 ALA A O 1
ATOM 742 N N . ALA A 1 95 ? -0.738 -9.024 -4.646 1.00 96.38 95 ALA A N 1
ATOM 743 C CA . ALA A 1 95 ? -1.475 -10.028 -3.894 1.00 96.38 95 ALA A CA 1
ATOM 744 C C . ALA A 1 95 ? -2.843 -9.479 -3.481 1.00 96.38 95 ALA A C 1
ATOM 746 O O . ALA A 1 95 ? -2.993 -8.284 -3.228 1.00 96.38 95 ALA A O 1
ATOM 747 N N . LEU A 1 96 ? -3.825 -10.370 -3.388 1.00 97.94 96 LEU A N 1
ATOM 748 C CA . LEU A 1 96 ? -5.146 -10.080 -2.850 1.00 97.94 96 LEU A CA 1
ATOM 749 C C . LEU A 1 96 ? -5.282 -10.695 -1.461 1.00 97.94 96 LEU A C 1
ATOM 751 O O . LEU A 1 96 ? -4.944 -11.864 -1.256 1.00 97.94 96 LEU A O 1
ATOM 755 N N . LEU A 1 97 ? -5.802 -9.907 -0.528 1.00 98.50 97 LEU A N 1
ATOM 756 C CA . LEU A 1 97 ? -6.227 -10.358 0.788 1.00 98.50 97 LEU A CA 1
ATOM 757 C C . LEU A 1 97 ? -7.750 -10.278 0.848 1.00 98.50 97 LEU A C 1
ATOM 759 O O . LEU A 1 97 ? -8.326 -9.209 0.645 1.00 98.50 97 LEU A O 1
ATOM 763 N N . PHE A 1 98 ? -8.388 -11.409 1.123 1.00 98.62 98 PHE A N 1
ATOM 764 C CA . PHE A 1 98 ? -9.822 -11.485 1.365 1.00 98.62 98 PHE A CA 1
ATOM 765 C C . PHE A 1 98 ? -10.065 -11.433 2.868 1.00 98.62 98 PHE A C 1
ATOM 767 O O . PHE A 1 98 ? -9.531 -12.262 3.607 1.00 98.62 98 PHE A O 1
ATOM 774 N N . LEU A 1 99 ? -10.862 -10.467 3.313 1.00 98.69 99 LEU A N 1
ATOM 775 C CA . LEU A 1 99 ? -11.142 -10.244 4.729 1.00 98.69 99 LEU A CA 1
ATOM 776 C C . LEU A 1 99 ? -12.094 -11.320 5.280 1.00 98.69 99 LEU A C 1
ATOM 778 O O . LEU A 1 99 ? -12.883 -11.908 4.537 1.00 98.69 99 LEU A O 1
ATOM 782 N N . GLU A 1 100 ? -12.025 -11.586 6.585 1.00 98.44 100 GLU A N 1
ATOM 783 C CA . GLU A 1 100 ? -12.966 -12.489 7.276 1.00 98.44 100 GLU A CA 1
ATOM 784 C C . GLU A 1 100 ? -14.405 -11.960 7.275 1.00 98.44 100 GLU A C 1
ATOM 786 O O . GLU A 1 100 ? -15.357 -12.737 7.179 1.00 98.44 100 GLU A O 1
ATOM 791 N N . SER A 1 101 ? -14.559 -10.638 7.326 1.00 98.19 101 SER A N 1
ATOM 792 C CA . SER A 1 101 ? -15.838 -9.940 7.245 1.00 98.19 101 SER A CA 1
ATOM 793 C C . SER A 1 101 ? -15.712 -8.687 6.376 1.00 98.19 101 SER A C 1
ATOM 795 O O . SER A 1 101 ? -14.671 -8.025 6.427 1.00 98.19 101 SER A O 1
ATOM 797 N N . PRO A 1 102 ? -16.75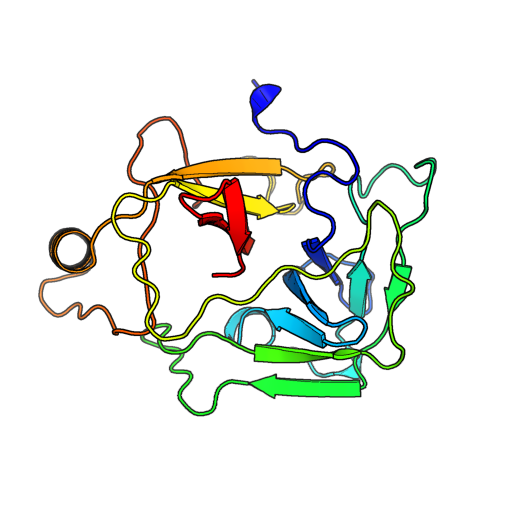2 -8.321 5.606 1.00 98.25 102 PRO A N 1
ATOM 798 C CA . PRO A 1 102 ? -16.755 -7.062 4.874 1.00 98.25 102 PRO A CA 1
ATOM 799 C C . PRO A 1 102 ? -16.701 -5.876 5.840 1.00 98.25 102 PRO A C 1
ATOM 801 O O . PRO A 1 102 ? -17.333 -5.890 6.896 1.00 98.25 102 PRO A O 1
ATOM 804 N N . LEU A 1 103 ? -15.960 -4.841 5.457 1.00 97.88 103 LEU A N 1
ATOM 805 C CA . LEU A 1 103 ? -15.937 -3.562 6.151 1.00 97.88 103 LEU A CA 1
ATOM 806 C C . LEU A 1 103 ? -17.219 -2.779 5.858 1.00 97.88 103 LEU A C 1
ATOM 808 O O . LEU A 1 103 ? -17.686 -2.723 4.716 1.00 97.88 103 LEU A O 1
ATOM 812 N N . GLU A 1 104 ? -17.757 -2.120 6.880 1.00 97.25 104 GLU A N 1
ATOM 813 C CA . GLU A 1 104 ? -18.798 -1.117 6.685 1.00 97.25 104 GLU A CA 1
ATOM 814 C C . GLU A 1 104 ? -18.200 0.114 5.999 1.00 97.25 104 GLU A C 1
ATOM 816 O O . GLU A 1 104 ? -17.178 0.652 6.428 1.00 97.25 104 GLU A O 1
ATOM 821 N N . LEU A 1 105 ? -18.829 0.554 4.908 1.00 96.88 105 LEU A N 1
ATOM 822 C CA . LEU A 1 105 ? -18.359 1.714 4.160 1.00 96.88 105 LEU A CA 1
ATOM 823 C C . LEU A 1 105 ? -18.777 3.002 4.871 1.00 96.88 105 LEU A C 1
ATOM 825 O O . LEU A 1 105 ? -19.963 3.274 5.060 1.00 96.88 105 LEU A O 1
ATOM 829 N N . THR A 1 106 ? -17.793 3.821 5.214 1.00 95.38 106 THR A N 1
ATOM 830 C CA . THR A 1 106 ? -17.949 5.073 5.966 1.00 95.38 106 THR A CA 1
ATOM 831 C C . THR A 1 106 ? -17.266 6.218 5.222 1.00 95.38 106 THR A C 1
ATOM 833 O O . THR A 1 106 ? -16.783 6.055 4.105 1.00 95.38 106 THR A O 1
ATOM 836 N N . ARG A 1 107 ? -17.199 7.419 5.805 1.00 93.62 107 ARG A N 1
ATOM 837 C CA . ARG A 1 107 ? -16.491 8.540 5.162 1.00 93.62 107 ARG A CA 1
ATOM 838 C C . ARG A 1 107 ? -14.994 8.252 4.977 1.00 93.62 107 ARG A C 1
ATOM 840 O O . ARG A 1 107 ? -14.433 8.636 3.958 1.00 93.62 107 ARG A O 1
ATOM 847 N N . HIS A 1 108 ? -14.367 7.609 5.958 1.00 93.94 108 HIS A N 1
ATOM 848 C CA . HIS A 1 108 ? -12.931 7.313 6.003 1.00 93.94 108 HIS A CA 1
ATOM 849 C C . HIS A 1 108 ? -12.587 5.879 5.571 1.00 93.94 108 HIS A C 1
ATOM 851 O O . HIS A 1 108 ? -11.412 5.528 5.565 1.00 93.94 108 HIS A O 1
ATOM 857 N N . ILE A 1 109 ? -13.583 5.071 5.178 1.00 96.75 109 ILE A N 1
ATOM 858 C CA . ILE A 1 109 ? -13.413 3.710 4.648 1.00 96.75 109 ILE A CA 1
ATOM 859 C C . ILE A 1 109 ? -14.227 3.569 3.359 1.00 96.75 109 ILE A C 1
ATOM 861 O O . ILE A 1 109 ? -15.450 3.436 3.389 1.00 96.75 109 ILE A O 1
ATOM 865 N N . GLN A 1 110 ? -13.554 3.603 2.211 1.00 96.44 110 GLN A N 1
ATOM 866 C CA . GLN A 1 110 ? -14.167 3.482 0.882 1.00 96.44 110 GLN A CA 1
ATOM 867 C C . GLN A 1 110 ? -13.218 2.756 -0.068 1.00 96.44 110 GLN A C 1
ATOM 869 O O . GLN A 1 110 ? -12.017 3.006 -0.014 1.00 96.44 110 GLN A O 1
ATOM 874 N N . PRO A 1 111 ? -13.713 1.902 -0.977 1.00 96.06 111 PRO A N 1
ATOM 875 C CA . PRO A 1 111 ? -12.856 1.256 -1.956 1.00 96.06 111 PRO A CA 1
ATOM 876 C C . PRO A 1 111 ? -12.369 2.242 -3.028 1.00 96.06 111 PRO A C 1
ATOM 878 O O . PRO A 1 111 ? -13.084 3.166 -3.425 1.00 96.06 111 PRO A O 1
ATOM 881 N N . ILE A 1 112 ? -11.168 2.009 -3.554 1.00 93.75 112 ILE A N 1
ATOM 882 C CA . ILE A 1 112 ? -10.654 2.711 -4.732 1.00 93.75 112 ILE A CA 1
ATOM 883 C C . ILE A 1 112 ? -11.085 2.009 -6.022 1.00 93.75 112 ILE A C 1
ATOM 885 O O . ILE A 1 112 ? -11.219 0.789 -6.091 1.00 93.75 112 ILE A O 1
ATOM 889 N N . CYS A 1 113 ? -11.283 2.787 -7.085 1.00 90.12 113 CYS A N 1
ATOM 890 C CA . CYS A 1 113 ? -11.581 2.246 -8.405 1.00 90.12 113 CYS A CA 1
ATOM 891 C C . CYS A 1 113 ? -10.352 1.575 -9.031 1.00 90.12 113 CYS A C 1
ATOM 893 O O . CYS A 1 113 ? -9.293 2.192 -9.140 1.00 90.12 113 CYS A O 1
ATOM 895 N N . MET A 1 114 ? -10.527 0.371 -9.570 1.00 86.88 114 MET A N 1
ATOM 896 C CA . MET A 1 114 ? -9.522 -0.233 -10.443 1.00 86.88 114 MET A CA 1
ATOM 897 C C . MET A 1 114 ? -9.478 0.482 -11.809 1.00 86.88 114 MET A C 1
ATOM 899 O O . MET A 1 114 ? -10.500 0.991 -12.299 1.00 86.88 114 MET A O 1
ATOM 903 N N . PRO A 1 115 ? -8.302 0.571 -12.446 1.00 85.12 115 PRO A N 1
ATOM 904 C CA . PRO A 1 115 ? -8.191 1.029 -13.821 1.00 85.12 115 PRO A CA 1
ATOM 905 C C . PRO A 1 115 ? -8.657 -0.051 -14.801 1.00 85.12 115 PRO A C 1
ATOM 907 O O . PRO A 1 115 ? -8.667 -1.241 -14.497 1.00 85.12 115 PRO A O 1
ATOM 910 N N . ALA A 1 116 ? -9.040 0.372 -16.006 1.00 83.25 116 ALA A N 1
ATOM 911 C CA . ALA A 1 116 ? -9.193 -0.562 -17.115 1.00 83.25 116 ALA A CA 1
ATOM 912 C C . ALA A 1 116 ? -7.810 -1.087 -17.528 1.00 83.25 116 ALA A C 1
ATOM 914 O O . ALA A 1 116 ? -6.848 -0.322 -17.522 1.00 83.25 116 ALA A O 1
ATOM 915 N N . ALA A 1 117 ? -7.721 -2.350 -17.948 1.00 79.56 117 ALA A N 1
ATOM 916 C CA . ALA A 1 117 ? -6.453 -2.972 -18.347 1.00 79.56 117 ALA A CA 1
ATOM 917 C C . ALA A 1 117 ? -5.737 -2.231 -19.495 1.00 79.56 117 ALA A C 1
ATOM 919 O O . ALA A 1 117 ? -4.518 -2.237 -19.575 1.00 79.56 117 ALA A O 1
ATOM 920 N N . SER A 1 118 ? -6.489 -1.555 -20.368 1.00 75.19 118 SER A N 1
ATOM 921 C CA . SER A 1 118 ? -5.952 -0.779 -21.493 1.00 75.19 118 SER A CA 1
ATOM 922 C C . SER A 1 118 ? -5.544 0.650 -21.122 1.00 75.19 118 SER A C 1
ATOM 924 O O . SER A 1 118 ? -5.288 1.467 -22.009 1.00 75.19 118 SER A O 1
ATOM 926 N N . ARG A 1 119 ? -5.592 1.022 -19.838 1.00 75.94 119 ARG A N 1
ATOM 927 C CA . ARG A 1 119 ? -5.382 2.408 -19.433 1.00 75.94 119 ARG A CA 1
ATOM 928 C C . ARG A 1 119 ? -3.903 2.766 -19.466 1.00 75.94 119 ARG A C 1
ATOM 930 O O . ARG A 1 119 ? -3.101 2.186 -18.748 1.00 75.94 119 ARG A O 1
ATOM 937 N N . ASN A 1 120 ? -3.586 3.801 -20.236 1.00 71.25 120 ASN A N 1
ATOM 938 C CA . ASN A 1 120 ? -2.282 4.436 -20.198 1.00 71.25 120 ASN A CA 1
ATOM 9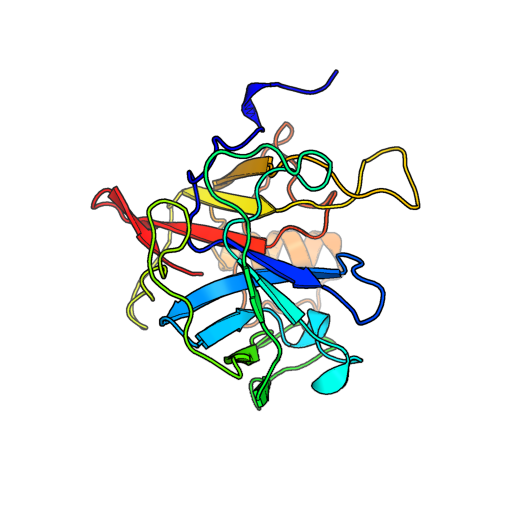39 C C . ASN A 1 120 ? -2.258 5.513 -19.098 1.00 71.25 120 ASN A C 1
ATOM 941 O O . ASN A 1 120 ? -3.155 6.359 -19.033 1.00 71.25 120 ASN A O 1
ATOM 945 N N . PHE A 1 121 ? -1.245 5.465 -18.237 1.00 71.94 121 PHE A N 1
ATOM 946 C CA . PHE A 1 121 ? -0.998 6.463 -17.197 1.00 71.94 121 PHE A CA 1
ATOM 947 C C . PHE A 1 121 ? 0.100 7.470 -17.578 1.00 71.94 121 PHE A C 1
ATOM 949 O O . PHE A 1 121 ? 0.449 8.328 -16.768 1.00 71.94 121 PHE A O 1
ATOM 956 N N . ASP A 1 122 ? 0.620 7.421 -18.806 1.00 69.06 122 ASP A N 1
ATOM 957 C CA . ASP A 1 122 ? 1.646 8.332 -19.309 1.00 69.06 122 ASP A CA 1
ATOM 958 C C . ASP A 1 122 ? 1.330 9.797 -18.990 1.00 69.06 122 ASP A C 1
ATOM 960 O O . ASP A 1 122 ? 0.240 10.302 -19.263 1.00 69.06 122 ASP A O 1
ATOM 964 N N . SER A 1 123 ? 2.329 10.508 -18.465 1.00 65.44 123 SER A N 1
ATOM 965 C CA . SER A 1 123 ? 2.237 11.926 -18.075 1.00 65.44 123 SER A CA 1
ATOM 966 C C . SER A 1 123 ? 1.278 12.224 -16.911 1.00 65.44 123 SER A C 1
ATOM 968 O O . SER A 1 123 ? 1.028 13.393 -16.620 1.00 65.44 123 SER A O 1
ATOM 970 N N . SER A 1 124 ? 0.755 11.203 -16.224 1.00 76.31 124 SER A N 1
ATOM 971 C CA . SER A 1 124 ? -0.043 11.393 -15.007 1.00 76.31 124 SER A CA 1
ATOM 972 C C . SER A 1 124 ? 0.861 11.643 -13.798 1.00 76.31 124 SER A C 1
ATOM 974 O O . SER A 1 124 ? 1.991 11.152 -13.725 1.00 76.31 124 SER A O 1
ATOM 976 N N . ARG A 1 125 ? 0.345 12.395 -12.822 1.00 83.06 125 ARG A N 1
ATOM 977 C CA . ARG A 1 125 ? 0.923 12.466 -11.478 1.00 83.06 125 ARG A CA 1
ATOM 978 C C . ARG A 1 125 ? 0.155 11.527 -10.555 1.00 83.06 125 ARG A C 1
ATOM 980 O O . ARG A 1 125 ? -1.071 11.405 -10.649 1.00 83.06 125 ARG A O 1
ATOM 987 N N . CYS A 1 126 ? 0.889 10.842 -9.694 1.00 84.00 126 CYS A N 1
ATOM 988 C CA . CYS A 1 126 ? 0.351 9.845 -8.785 1.00 84.00 126 CYS A CA 1
ATOM 989 C C . CYS A 1 126 ? 0.670 10.212 -7.348 1.00 84.00 126 CYS A C 1
ATOM 991 O O . CYS A 1 126 ? 1.667 10.871 -7.054 1.00 84.00 126 CYS A O 1
ATOM 993 N N . ILE A 1 127 ? -0.208 9.777 -6.458 1.00 85.56 127 ILE A N 1
ATOM 994 C CA . ILE A 1 127 ? -0.084 9.972 -5.029 1.00 85.56 127 ILE A CA 1
ATOM 995 C C . ILE A 1 127 ? 0.406 8.665 -4.423 1.00 85.56 127 ILE A C 1
ATOM 997 O O . ILE A 1 127 ? -0.267 7.628 -4.450 1.00 85.56 127 ILE A O 1
ATOM 1001 N N . VAL A 1 128 ? 1.589 8.752 -3.837 1.00 84.38 128 VAL A N 1
ATOM 1002 C CA . VAL A 1 128 ? 2.143 7.733 -2.959 1.00 84.38 128 VAL A CA 1
ATOM 1003 C C . VAL A 1 128 ? 1.756 8.119 -1.536 1.00 84.38 128 VAL A C 1
ATOM 1005 O O . VAL A 1 128 ? 1.992 9.256 -1.124 1.00 84.38 128 VAL A O 1
ATOM 1008 N N . SER A 1 129 ? 1.152 7.200 -0.785 1.00 86.50 129 SER A N 1
ATOM 1009 C CA . SER A 1 129 ? 0.763 7.457 0.602 1.00 86.50 129 SER A CA 1
ATOM 1010 C C . SER A 1 129 ? 1.115 6.290 1.519 1.00 86.50 129 SER A C 1
ATOM 1012 O O . SER A 1 129 ? 1.281 5.144 1.096 1.00 86.50 129 SER A O 1
ATOM 1014 N N . GLY A 1 130 ? 1.317 6.587 2.797 1.00 85.19 130 GLY A N 1
ATOM 1015 C CA . GLY A 1 130 ? 1.614 5.564 3.793 1.00 85.19 130 GLY A CA 1
ATOM 1016 C C . GLY A 1 130 ? 2.244 6.111 5.066 1.00 85.19 130 GLY A C 1
ATOM 1017 O O . GLY A 1 130 ? 2.535 7.301 5.194 1.00 85.19 130 GLY A O 1
ATOM 1018 N N . TRP A 1 131 ? 2.478 5.201 6.007 1.00 85.06 131 TRP A N 1
ATOM 1019 C CA . TRP A 1 131 ? 3.041 5.488 7.329 1.00 85.06 131 TRP A CA 1
ATOM 1020 C C . TRP A 1 131 ? 4.509 5.091 7.433 1.00 85.06 131 TRP A C 1
ATOM 1022 O O . TRP A 1 131 ? 4.948 4.577 8.456 1.00 85.06 131 TRP A O 1
ATOM 1032 N N . GLY A 1 132 ? 5.286 5.219 6.360 1.00 70.50 132 GLY A N 1
ATOM 1033 C CA . GLY A 1 132 ? 6.579 4.545 6.317 1.00 70.50 132 GLY A CA 1
ATOM 1034 C C . GLY A 1 132 ? 7.613 5.034 7.355 1.00 70.50 132 GLY A C 1
ATOM 1035 O O . GLY A 1 132 ? 7.360 5.892 8.196 1.00 70.50 132 GLY A O 1
ATOM 1036 N N . LYS A 1 133 ? 8.791 4.407 7.349 1.00 64.75 133 LYS A N 1
ATOM 1037 C CA . LYS A 1 133 ? 9.843 4.577 8.360 1.00 64.75 133 LYS A CA 1
ATOM 1038 C C . LYS A 1 133 ? 10.313 6.039 8.498 1.00 64.75 133 LYS A C 1
ATOM 1040 O O . LYS A 1 133 ? 10.482 6.751 7.511 1.00 64.75 133 LYS A O 1
ATOM 1045 N N . LYS A 1 134 ? 10.548 6.492 9.734 1.00 60.59 134 LYS A N 1
ATOM 1046 C CA . LYS A 1 134 ? 11.166 7.799 10.018 1.00 60.59 134 LYS A CA 1
ATOM 1047 C C . LYS A 1 134 ? 12.635 7.794 9.590 1.00 60.59 134 LYS A C 1
ATOM 1049 O O . LYS A 1 134 ? 13.375 6.909 10.006 1.00 60.59 134 LYS A O 1
ATOM 1054 N N . LEU A 1 135 ? 13.063 8.831 8.854 1.00 52.31 135 LEU A N 1
ATOM 1055 C CA . LEU A 1 135 ? 14.440 9.006 8.348 1.00 52.31 135 LEU A CA 1
ATOM 1056 C C . LEU A 1 135 ? 15.539 8.787 9.402 1.00 52.31 135 LEU A C 1
ATOM 1058 O O . LEU A 1 135 ? 16.622 8.328 9.071 1.00 52.31 135 LEU A O 1
ATOM 1062 N N . ASN A 1 136 ? 15.248 9.100 10.668 1.00 52.34 136 ASN A N 1
ATOM 1063 C CA . ASN A 1 136 ? 16.217 9.085 11.766 1.00 52.34 136 ASN A CA 1
ATOM 1064 C C . ASN A 1 136 ? 15.866 8.062 12.856 1.00 52.34 136 ASN A C 1
ATOM 1066 O O . ASN A 1 136 ? 16.252 8.228 14.012 1.00 52.34 136 ASN A O 1
ATOM 1070 N N . SER A 1 137 ? 15.058 7.049 12.543 1.00 51.47 137 SER A N 1
ATOM 1071 C CA . SER A 1 137 ? 14.724 6.012 13.511 1.00 51.47 137 SER A CA 1
ATOM 1072 C C . SER A 1 137 ? 14.761 4.648 12.864 1.00 51.47 137 SER A C 1
ATOM 1074 O O . SER A 1 137 ? 13.980 4.361 11.961 1.00 51.47 137 SER A O 1
ATOM 1076 N N . ASP A 1 138 ? 15.596 3.768 13.407 1.00 53.09 138 ASP A N 1
ATOM 1077 C CA . ASP A 1 138 ? 15.638 2.386 12.950 1.00 53.09 138 ASP A CA 1
ATOM 1078 C C . ASP A 1 138 ? 14.378 1.584 13.271 1.00 53.09 138 ASP A C 1
ATOM 1080 O O . ASP A 1 138 ? 14.145 0.543 12.659 1.00 53.09 138 ASP A O 1
ATOM 1084 N N . VAL A 1 139 ? 13.530 2.110 14.159 1.00 50.59 139 VAL A N 1
ATOM 1085 C CA . VAL A 1 139 ? 12.471 1.343 14.822 1.00 50.59 139 VAL A CA 1
ATOM 1086 C C . VAL A 1 139 ? 11.085 1.986 14.682 1.00 50.59 139 VAL A C 1
ATOM 1088 O O . VAL A 1 139 ? 10.088 1.329 14.963 1.00 50.59 139 VAL A O 1
ATOM 1091 N N . ARG A 1 140 ? 10.966 3.258 14.263 1.00 60.25 140 ARG A N 1
ATOM 1092 C CA . ARG A 1 140 ? 9.676 3.977 14.302 1.00 60.25 140 ARG A CA 1
ATOM 1093 C C . ARG A 1 140 ? 9.153 4.388 12.928 1.00 60.25 140 ARG A C 1
ATOM 1095 O O . ARG A 1 140 ? 9.831 5.070 12.162 1.00 60.25 140 ARG A O 1
ATOM 1102 N N . TYR A 1 141 ? 7.902 4.022 12.680 1.00 64.81 141 TYR A N 1
ATOM 1103 C CA . TYR A 1 141 ? 7.077 4.477 11.565 1.00 64.81 141 TYR A CA 1
ATOM 1104 C C . TYR A 1 141 ? 6.525 5.892 11.812 1.00 64.81 141 TYR A C 1
ATOM 1106 O O . TYR A 1 141 ? 6.600 6.418 12.932 1.00 64.81 141 TYR A O 1
ATOM 1114 N N . MET A 1 142 ? 6.048 6.551 10.754 1.00 72.75 142 MET A N 1
ATOM 1115 C CA . MET A 1 142 ? 5.321 7.817 10.881 1.00 72.75 142 MET A CA 1
ATOM 1116 C C . MET A 1 142 ? 4.007 7.579 11.618 1.00 72.75 142 MET A C 1
ATOM 1118 O O . MET A 1 142 ? 3.320 6.598 11.363 1.00 72.75 142 MET A O 1
ATOM 1122 N N . ASP A 1 143 ? 3.674 8.484 12.537 1.00 82.31 143 ASP A N 1
ATOM 1123 C CA . ASP A 1 143 ? 2.458 8.341 13.339 1.00 82.31 143 ASP A CA 1
ATOM 1124 C C . ASP A 1 143 ? 1.225 8.714 12.500 1.00 82.31 143 ASP A C 1
ATOM 1126 O O . ASP A 1 143 ? 0.240 7.992 12.510 1.00 82.31 143 ASP A O 1
ATOM 1130 N N . VAL A 1 144 ? 1.326 9.799 11.722 1.00 86.44 144 VAL A N 1
ATOM 1131 C CA . VAL A 1 144 ? 0.267 10.328 10.848 1.00 86.44 144 VAL A CA 1
ATOM 1132 C C . VAL A 1 144 ? 0.522 9.922 9.396 1.00 86.44 144 VAL A C 1
ATOM 1134 O O . VAL A 1 144 ? 1.670 9.973 8.939 1.00 86.44 144 VAL A O 1
ATOM 1137 N N . LEU A 1 145 ? -0.543 9.564 8.671 1.00 87.06 145 LEU A N 1
ATOM 1138 C CA . LEU A 1 145 ? -0.502 9.240 7.244 1.00 87.06 145 LEU A CA 1
ATOM 1139 C C . LEU A 1 145 ? 0.116 10.392 6.443 1.00 87.06 145 LEU A C 1
ATOM 1141 O O . LEU A 1 145 ? -0.295 11.550 6.560 1.00 87.06 145 LEU A O 1
ATOM 1145 N N . LYS A 1 146 ? 1.090 10.061 5.595 1.00 87.31 146 LYS A N 1
ATOM 1146 C CA . LYS A 1 146 ? 1.728 11.017 4.690 1.00 87.31 146 LYS A CA 1
ATOM 1147 C C . LYS A 1 146 ? 1.336 10.765 3.249 1.00 87.31 146 LYS A C 1
ATOM 1149 O O . LYS A 1 146 ? 0.958 9.652 2.882 1.00 87.31 146 LYS A O 1
ATOM 1154 N N . LYS A 1 147 ? 1.478 11.801 2.433 1.00 86.12 147 LYS A N 1
ATOM 1155 C CA . LYS A 1 147 ? 1.265 11.772 0.991 1.00 86.12 147 LYS A CA 1
ATOM 1156 C C . LYS A 1 147 ? 2.381 12.514 0.276 1.00 86.12 147 LYS A C 1
ATOM 1158 O O . LYS A 1 147 ? 2.881 13.522 0.765 1.00 86.12 147 LYS A O 1
ATOM 1163 N N . ILE A 1 148 ? 2.723 12.031 -0.907 1.00 84.44 148 ILE A N 1
ATOM 1164 C CA . ILE A 1 148 ? 3.622 12.718 -1.820 1.00 84.44 148 ILE A CA 1
ATOM 1165 C C . ILE A 1 148 ? 3.136 12.530 -3.249 1.00 84.44 148 ILE A C 1
ATOM 1167 O O . ILE A 1 148 ? 2.705 11.448 -3.647 1.00 84.44 148 ILE A O 1
ATOM 1171 N N . GLU A 1 149 ? 3.186 13.609 -4.019 1.00 84.62 149 GLU A N 1
ATOM 1172 C CA . GLU A 1 149 ? 2.770 13.603 -5.414 1.00 84.62 149 GLU A CA 1
ATOM 1173 C C . GLU A 1 149 ? 3.988 13.501 -6.333 1.00 84.62 149 GLU A C 1
ATOM 1175 O O . GLU A 1 149 ? 4.776 14.447 -6.436 1.00 84.62 149 GLU A O 1
ATOM 1180 N N . VAL A 1 150 ? 4.094 12.395 -7.060 1.00 84.25 150 VAL A N 1
ATOM 1181 C CA . VAL A 1 150 ? 5.218 12.070 -7.943 1.00 84.25 150 VAL A CA 1
ATOM 1182 C C . VAL A 1 150 ? 4.764 11.963 -9.402 1.00 84.25 150 VAL A C 1
ATOM 1184 O O . VAL A 1 150 ? 3.651 11.503 -9.666 1.00 84.25 150 VAL A O 1
ATOM 1187 N N . PRO A 1 151 ? 5.584 12.391 -10.375 1.00 86.00 151 PRO A N 1
ATOM 1188 C CA . PRO A 1 151 ? 5.285 12.168 -11.783 1.00 86.00 151 PRO A CA 1
ATOM 1189 C C . PRO A 1 151 ? 5.555 10.708 -12.158 1.00 86.00 151 PRO A C 1
ATOM 1191 O O . PRO A 1 151 ? 6.506 10.106 -11.654 1.00 86.00 151 PRO A O 1
ATOM 1194 N N . LEU A 1 152 ? 4.760 10.152 -13.071 1.00 85.31 152 LEU A N 1
ATOM 1195 C CA . LEU A 1 152 ? 5.117 8.893 -13.718 1.00 85.31 152 LEU A CA 1
ATOM 1196 C C . LEU A 1 152 ? 6.221 9.098 -14.750 1.00 85.31 152 LEU A C 1
ATOM 1198 O O . LEU A 1 152 ? 6.225 10.062 -15.519 1.00 85.31 152 LEU A O 1
ATOM 1202 N N . VAL A 1 153 ? 7.139 8.140 -14.779 1.00 86.19 153 VAL A N 1
ATOM 1203 C CA . VAL A 1 153 ? 8.257 8.073 -15.710 1.00 86.19 153 VAL A CA 1
ATOM 1204 C C . VAL A 1 153 ? 7.934 7.011 -16.749 1.00 86.19 153 VAL A C 1
ATOM 1206 O O . VAL A 1 153 ? 7.646 5.865 -16.411 1.00 86.19 153 VAL A O 1
ATOM 1209 N N . LYS A 1 154 ? 7.999 7.388 -18.028 1.00 86.81 154 LYS A N 1
ATOM 1210 C CA . LYS A 1 154 ? 7.744 6.462 -19.137 1.00 86.81 154 LYS A CA 1
ATOM 1211 C C . LYS A 1 154 ? 8.706 5.277 -19.080 1.00 86.81 154 LYS A C 1
ATOM 1213 O O . LYS A 1 154 ? 9.907 5.481 -18.893 1.00 86.81 154 LYS A O 1
ATOM 1218 N N . ASN A 1 155 ? 8.205 4.074 -19.348 1.00 87.81 155 ASN A N 1
ATOM 1219 C CA . ASN A 1 155 ? 8.991 2.838 -19.267 1.00 87.81 155 ASN A CA 1
ATOM 1220 C C . ASN A 1 155 ? 10.324 2.884 -20.040 1.00 87.81 155 ASN A C 1
ATOM 1222 O O . ASN A 1 155 ? 11.330 2.522 -19.440 1.00 87.81 155 ASN A O 1
ATOM 1226 N N . PRO A 1 156 ? 10.414 3.407 -21.285 1.00 89.06 156 PRO A N 1
ATOM 1227 C CA . PRO A 1 156 ? 11.700 3.505 -21.984 1.00 89.06 156 PRO A CA 1
ATOM 1228 C C . PRO A 1 156 ? 12.713 4.416 -21.281 1.00 89.06 156 PRO A C 1
ATOM 1230 O O . PRO A 1 156 ? 13.909 4.151 -21.300 1.00 89.06 156 PRO A O 1
ATOM 1233 N N . VAL A 1 157 ? 12.242 5.493 -20.647 1.00 89.44 157 VAL A N 1
ATOM 1234 C CA . VAL A 1 157 ? 13.107 6.401 -19.883 1.00 89.44 157 VAL A CA 1
ATOM 1235 C C . VAL A 1 157 ? 13.553 5.723 -18.592 1.00 89.44 157 VAL A C 1
ATOM 1237 O O . VAL A 1 157 ? 14.732 5.778 -18.255 1.00 89.44 157 VAL A O 1
ATOM 1240 N N . CYS A 1 158 ? 12.633 5.048 -17.897 1.00 88.25 158 CYS A N 1
ATOM 1241 C CA . CYS A 1 158 ? 12.971 4.322 -16.680 1.00 88.25 158 CYS A CA 1
ATOM 1242 C C . CYS A 1 158 ? 13.966 3.187 -16.940 1.00 88.25 158 CYS A C 1
ATOM 1244 O O . CYS A 1 158 ? 14.947 3.074 -16.216 1.00 88.25 158 CYS A O 1
ATOM 1246 N N . GLN A 1 159 ? 13.755 2.404 -17.999 1.00 89.31 159 GLN A N 1
ATOM 1247 C CA . GLN A 1 159 ? 14.666 1.356 -18.456 1.00 89.31 159 GLN A CA 1
ATOM 1248 C C . GLN A 1 159 ? 16.100 1.887 -18.584 1.00 89.31 159 GLN A C 1
ATOM 1250 O O . GLN A 1 159 ? 17.003 1.366 -17.936 1.00 89.31 159 GLN A O 1
ATOM 1255 N N . THR A 1 160 ? 16.288 2.970 -19.345 1.00 89.75 160 THR A N 1
ATOM 1256 C CA . THR A 1 160 ? 17.606 3.588 -19.549 1.00 89.75 160 THR A CA 1
ATOM 1257 C C . THR A 1 160 ? 18.225 4.066 -18.237 1.00 89.75 160 THR A C 1
ATOM 1259 O O . THR A 1 160 ? 19.400 3.818 -17.988 1.00 89.75 160 THR A O 1
ATOM 1262 N N . ILE A 1 161 ? 17.450 4.738 -17.378 1.00 85.81 161 ILE A N 1
ATOM 1263 C CA . ILE A 1 161 ? 17.952 5.215 -16.080 1.00 85.81 161 ILE A CA 1
ATOM 1264 C C . ILE A 1 161 ? 18.383 4.037 -15.201 1.00 85.81 161 ILE A C 1
ATOM 1266 O O . ILE A 1 161 ? 19.445 4.090 -14.590 1.00 85.81 161 ILE A O 1
ATOM 1270 N N . MET A 1 162 ? 17.588 2.969 -15.148 1.00 84.62 162 MET A N 1
ATOM 1271 C CA . MET A 1 162 ? 17.892 1.803 -14.323 1.00 84.62 162 MET A CA 1
ATOM 1272 C C . MET A 1 162 ? 19.113 1.034 -14.831 1.00 84.62 162 MET A C 1
ATOM 1274 O O . MET A 1 162 ? 19.930 0.630 -14.012 1.00 84.62 162 MET A O 1
ATOM 1278 N N . GLN A 1 163 ? 19.295 0.892 -16.147 1.00 87.75 163 GLN A N 1
ATOM 1279 C CA . GLN A 1 163 ? 20.509 0.291 -16.722 1.00 87.75 163 GLN A CA 1
ATOM 1280 C C . GLN A 1 163 ? 21.771 1.094 -16.379 1.00 87.75 163 GLN A C 1
ATOM 1282 O O . GLN A 1 163 ? 22.797 0.515 -16.038 1.00 87.75 163 GLN A O 1
ATOM 1287 N N . LEU A 1 164 ? 21.681 2.429 -16.367 1.00 85.69 164 LEU A N 1
ATOM 1288 C CA . LEU A 1 164 ? 22.794 3.291 -15.951 1.00 85.69 164 LEU A CA 1
ATOM 1289 C C . LEU A 1 164 ? 23.152 3.149 -14.460 1.00 85.69 164 LEU A C 1
ATOM 1291 O O . LEU A 1 164 ? 24.281 3.454 -14.082 1.00 85.69 164 LEU A O 1
ATOM 1295 N N . LEU A 1 165 ? 22.204 2.736 -13.611 1.00 81.12 165 LEU A N 1
ATOM 1296 C CA . LEU A 1 165 ? 22.378 2.646 -12.155 1.00 81.12 165 LEU A CA 1
ATOM 1297 C C . LEU A 1 165 ? 22.697 1.227 -11.651 1.00 81.12 165 LEU A C 1
ATOM 1299 O O . LEU A 1 165 ? 23.440 1.095 -10.681 1.00 81.12 165 LEU A O 1
ATOM 1303 N N . ASN A 1 166 ? 22.134 0.188 -12.278 1.00 68.88 166 ASN A N 1
ATOM 1304 C CA . ASN A 1 166 ? 22.106 -1.194 -11.774 1.00 68.88 166 ASN A CA 1
ATOM 1305 C C . ASN A 1 166 ? 22.809 -2.217 -12.698 1.00 68.88 166 ASN A C 1
ATOM 1307 O O . ASN A 1 166 ? 22.549 -3.410 -12.562 1.00 68.88 166 ASN A O 1
ATOM 1311 N N . GLU A 1 167 ? 23.709 -1.757 -13.575 1.00 64.75 167 GLU A N 1
ATOM 1312 C CA . GLU A 1 167 ? 24.400 -2.523 -14.634 1.00 64.75 167 GLU A CA 1
ATOM 1313 C C . GLU A 1 167 ? 23.549 -2.776 -15.901 1.00 64.75 167 GLU A C 1
ATOM 1315 O O . GLU A 1 167 ? 22.319 -2.876 -15.851 1.00 64.75 167 GLU A O 1
ATOM 1320 N N . ASP A 1 168 ? 24.223 -2.857 -17.059 1.00 68.81 168 ASP A N 1
ATOM 1321 C CA . ASP A 1 168 ? 23.632 -2.794 -18.413 1.00 68.81 168 ASP A CA 1
ATOM 1322 C C . ASP A 1 168 ? 22.548 -3.863 -18.697 1.00 68.81 168 ASP A C 1
ATOM 1324 O O . ASP A 1 168 ? 21.674 -3.656 -19.546 1.00 68.81 168 ASP A O 1
ATOM 1328 N N . ASP A 1 169 ? 22.550 -4.973 -17.951 1.00 78.88 169 ASP A N 1
ATOM 1329 C CA . ASP A 1 169 ? 21.649 -6.121 -18.136 1.00 78.88 169 ASP A CA 1
ATOM 1330 C C . ASP A 1 169 ? 20.272 -5.968 -17.455 1.00 78.88 169 ASP A C 1
ATOM 1332 O O . ASP A 1 169 ? 19.436 -6.877 -17.524 1.00 78.88 169 ASP A O 1
ATOM 1336 N N . PHE A 1 170 ? 19.990 -4.839 -16.790 1.00 82.75 170 PHE A N 1
ATOM 1337 C CA . PHE A 1 170 ? 18.666 -4.601 -16.209 1.00 82.75 170 PHE A CA 1
ATOM 1338 C C . PHE A 1 170 ? 17.575 -4.607 -17.290 1.00 82.75 170 PHE A C 1
ATOM 1340 O O . PHE A 1 170 ? 17.692 -3.928 -18.307 1.00 82.75 170 PHE A O 1
ATOM 1347 N N . LEU A 1 171 ? 16.467 -5.311 -17.041 1.00 87.75 171 LEU A N 1
ATOM 1348 C CA . LEU A 1 171 ? 15.285 -5.315 -17.903 1.00 87.75 171 LEU A CA 1
ATOM 1349 C C . LEU A 1 171 ? 14.030 -5.024 -17.075 1.00 87.75 171 LEU A C 1
ATOM 1351 O O . LEU A 1 171 ? 13.659 -5.801 -16.192 1.00 87.75 171 LEU A O 1
ATOM 1355 N N . LEU A 1 172 ? 13.371 -3.911 -17.385 1.00 87.44 172 LEU A N 1
ATOM 1356 C CA . LEU A 1 172 ? 12.108 -3.492 -16.797 1.00 87.44 172 LEU A CA 1
ATOM 1357 C C . LEU A 1 172 ? 10.987 -4.392 -17.319 1.00 87.44 172 LEU A C 1
ATOM 1359 O O . LEU A 1 172 ? 10.668 -4.390 -18.507 1.00 87.44 172 LEU A O 1
ATOM 1363 N N . ASP A 1 173 ? 10.391 -5.159 -16.414 1.00 90.31 173 ASP A N 1
ATOM 1364 C CA . ASP A 1 173 ? 9.231 -5.993 -16.714 1.00 90.31 173 ASP A CA 1
ATOM 1365 C C . ASP A 1 173 ? 7.990 -5.128 -16.997 1.00 90.31 173 ASP A C 1
ATOM 1367 O O . ASP A 1 173 ? 7.794 -4.090 -16.365 1.00 90.31 173 ASP A O 1
ATOM 1371 N N . GLU A 1 174 ? 7.122 -5.560 -17.915 1.00 88.62 174 GLU A N 1
ATOM 1372 C CA . GLU A 1 174 ? 5.908 -4.820 -18.300 1.00 88.62 174 GLU A CA 1
ATOM 1373 C C . GLU A 1 174 ? 4.917 -4.627 -17.142 1.00 88.62 174 GLU A C 1
ATOM 1375 O O . GLU A 1 174 ? 4.100 -3.707 -17.169 1.00 88.62 174 GLU A O 1
ATOM 1380 N N . SER A 1 175 ? 4.998 -5.473 -16.110 1.00 87.56 175 SER A N 1
ATOM 1381 C CA . SER A 1 175 ? 4.203 -5.354 -14.883 1.00 87.56 175 SER A CA 1
ATOM 1382 C C . SER A 1 175 ? 4.688 -4.258 -13.925 1.00 87.56 175 SER A C 1
ATOM 1384 O O . SER A 1 175 ? 4.060 -4.038 -12.888 1.00 87.56 175 SER A O 1
ATOM 1386 N N . LEU A 1 176 ? 5.801 -3.586 -14.236 1.00 87.88 176 LEU A N 1
ATOM 1387 C CA . LEU A 1 176 ? 6.388 -2.531 -13.419 1.00 87.88 176 LEU A CA 1
ATOM 1388 C C . LEU A 1 176 ? 6.214 -1.157 -14.068 1.00 87.88 176 LEU A C 1
ATOM 1390 O O . LEU A 1 176 ? 6.207 -0.994 -15.287 1.00 87.88 176 LEU A O 1
ATOM 1394 N N . MET A 1 177 ? 6.128 -0.144 -13.211 1.00 86.69 177 MET A N 1
ATOM 1395 C CA . MET A 1 177 ? 6.130 1.259 -13.604 1.00 86.69 177 MET A CA 1
ATOM 1396 C C . MET A 1 177 ? 7.019 2.063 -12.668 1.00 86.69 177 MET A C 1
ATOM 1398 O O . MET A 1 177 ? 7.244 1.681 -11.518 1.00 86.69 177 MET A O 1
ATOM 1402 N N . CYS A 1 178 ? 7.492 3.202 -13.156 1.00 85.81 178 CYS A N 1
ATOM 1403 C CA . CYS A 1 178 ? 8.387 4.065 -12.407 1.00 85.81 178 CYS A CA 1
ATOM 1404 C C . CYS A 1 178 ? 7.721 5.405 -12.125 1.00 85.81 178 CYS A C 1
ATOM 1406 O O . CYS A 1 178 ? 7.038 5.971 -12.978 1.00 85.81 178 CYS A O 1
ATOM 1408 N N . ALA A 1 179 ? 7.942 5.927 -10.924 1.00 84.94 179 ALA A N 1
ATOM 1409 C CA . ALA A 1 179 ? 7.428 7.216 -10.495 1.00 84.94 179 ALA A CA 1
ATOM 1410 C C . ALA A 1 179 ? 8.496 7.947 -9.676 1.00 84.94 179 ALA A C 1
ATOM 1412 O O . ALA A 1 179 ? 9.211 7.314 -8.902 1.00 84.94 179 ALA A O 1
ATOM 1413 N N . GLY A 1 180 ? 8.597 9.267 -9.829 1.00 83.56 180 GLY A N 1
ATOM 1414 C CA . GLY A 1 180 ? 9.551 10.097 -9.088 1.00 83.56 180 GLY A CA 1
ATOM 1415 C C . GLY A 1 180 ? 10.607 10.759 -9.973 1.00 83.56 180 GLY A C 1
ATOM 1416 O O . GLY A 1 180 ? 10.345 11.089 -11.127 1.00 83.56 180 GLY A O 1
ATOM 1417 N N . GLY A 1 181 ? 11.791 11.003 -9.401 1.00 72.75 181 GLY A N 1
ATOM 1418 C CA . GLY A 1 181 ? 12.887 11.729 -10.061 1.00 72.75 181 GLY A CA 1
ATOM 1419 C C . GLY A 1 181 ? 12.917 13.240 -9.788 1.00 72.75 181 GLY A C 1
ATOM 1420 O O . GLY A 1 181 ? 13.721 13.954 -10.382 1.00 72.75 181 GLY A O 1
ATOM 1421 N N . GLU A 1 182 ? 12.073 13.744 -8.882 1.00 77.69 182 GLU A N 1
ATOM 1422 C CA . GLU A 1 182 ? 12.104 15.138 -8.422 1.00 77.69 182 GLU A CA 1
ATOM 1423 C C . GLU A 1 182 ? 13.011 15.250 -7.180 1.00 77.69 182 GLU A C 1
ATOM 1425 O O . GLU A 1 182 ? 12.726 14.648 -6.151 1.00 77.69 182 GLU A O 1
ATOM 1430 N N . LEU A 1 183 ? 14.092 16.042 -7.254 1.00 63.59 183 LEU A N 1
ATOM 1431 C CA . LEU A 1 183 ? 15.136 16.156 -6.209 1.00 63.59 183 LEU A CA 1
ATOM 1432 C C . LEU A 1 183 ? 14.617 16.489 -4.797 1.00 63.59 183 LEU A C 1
ATOM 1434 O O . LEU A 1 183 ? 15.288 16.201 -3.811 1.00 63.59 183 LEU A O 1
ATOM 1438 N N . THR A 1 184 ? 13.449 17.124 -4.689 1.00 63.44 184 THR A N 1
ATOM 1439 C CA . THR A 1 184 ? 12.834 17.529 -3.415 1.00 63.44 184 THR A CA 1
ATOM 1440 C C . THR A 1 184 ? 11.697 16.610 -2.966 1.00 63.44 184 THR A C 1
ATOM 1442 O O . THR A 1 184 ? 11.114 16.852 -1.910 1.00 63.44 184 THR A O 1
ATOM 1445 N N . LYS A 1 185 ? 11.374 15.567 -3.742 1.00 64.38 185 LYS A N 1
ATOM 1446 C CA . LYS A 1 185 ? 10.292 14.622 -3.458 1.00 64.38 185 LYS A CA 1
ATOM 1447 C C . LYS A 1 185 ? 10.804 13.191 -3.492 1.00 64.38 185 LYS A C 1
ATOM 1449 O O . LYS A 1 185 ? 10.901 12.579 -4.553 1.00 64.38 185 LYS A O 1
ATOM 1454 N N . ASP A 1 186 ? 11.088 12.658 -2.312 1.00 62.06 186 ASP A N 1
ATOM 1455 C CA . ASP A 1 186 ? 11.621 11.310 -2.171 1.00 62.06 186 ASP A CA 1
ATOM 1456 C C . ASP A 1 186 ? 10.568 10.345 -1.605 1.00 62.06 186 ASP A C 1
ATOM 1458 O O . ASP A 1 186 ? 10.175 10.418 -0.437 1.00 62.06 186 ASP A O 1
ATOM 1462 N N . SER A 1 187 ? 10.102 9.429 -2.455 1.00 58.09 187 SER A N 1
ATOM 1463 C CA . SER A 1 187 ? 9.222 8.318 -2.083 1.00 58.09 187 SER A CA 1
ATOM 1464 C C . SER A 1 187 ? 9.986 7.099 -1.555 1.00 58.09 187 SER A C 1
ATOM 1466 O O . SER A 1 187 ? 9.371 6.195 -0.998 1.00 58.09 187 SER A O 1
ATOM 1468 N N . CYS A 1 188 ? 11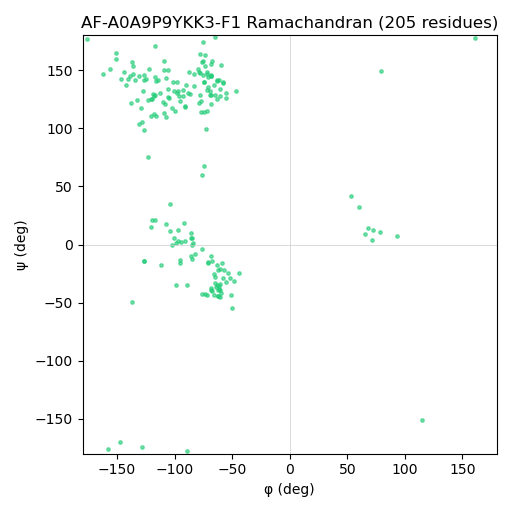.310 7.030 -1.714 1.00 54.16 188 CYS A N 1
ATOM 1469 C CA . CYS A 1 188 ? 12.109 5.834 -1.429 1.00 54.16 188 CYS A CA 1
ATOM 1470 C C . CYS A 1 188 ? 12.467 5.665 0.050 1.00 54.16 188 CYS A C 1
ATOM 1472 O O . CYS A 1 188 ? 12.976 4.620 0.450 1.00 54.16 188 CYS A O 1
ATOM 1474 N N . ILE A 1 189 ? 12.180 6.658 0.893 1.00 46.22 189 ILE A N 1
ATOM 1475 C CA . ILE A 1 189 ? 12.661 6.647 2.279 1.00 46.22 189 ILE A CA 1
ATOM 1476 C C . ILE A 1 189 ? 11.745 5.852 3.231 1.00 46.22 189 ILE A C 1
ATOM 1478 O O . ILE A 1 189 ? 12.015 5.717 4.425 1.00 46.22 189 ILE A O 1
ATOM 1482 N N . ALA A 1 190 ? 10.649 5.276 2.735 1.00 46.19 190 ALA A N 1
ATOM 1483 C CA . ALA A 1 190 ? 9.679 4.625 3.601 1.00 46.19 190 ALA A CA 1
ATOM 1484 C C . ALA A 1 190 ? 8.943 3.473 2.884 1.00 46.19 190 ALA A C 1
ATOM 1486 O O . ALA A 1 190 ? 8.932 3.387 1.662 1.00 46.19 190 ALA A O 1
ATOM 1487 N N . ARG A 1 191 ? 8.348 2.527 3.625 1.00 50.94 191 ARG A N 1
ATOM 1488 C CA . ARG A 1 191 ? 7.468 1.487 3.052 1.00 50.94 191 ARG A CA 1
ATOM 1489 C C . ARG A 1 191 ? 6.123 2.115 2.683 1.00 50.94 191 ARG A C 1
ATOM 1491 O O . ARG A 1 191 ? 5.126 1.890 3.371 1.00 50.94 191 ARG A O 1
ATOM 1498 N N . TRP A 1 192 ? 6.140 2.995 1.689 1.00 56.00 192 TRP A N 1
ATOM 1499 C CA . TRP A 1 192 ? 4.940 3.621 1.159 1.00 56.00 192 TRP A CA 1
ATOM 1500 C C . TRP A 1 192 ? 4.224 2.642 0.237 1.00 56.00 192 TRP A C 1
ATOM 1502 O O . TRP A 1 192 ? 4.853 1.824 -0.436 1.00 56.00 192 TRP A O 1
ATOM 1512 N N . TRP A 1 193 ? 2.905 2.743 0.205 1.00 61.38 193 TRP A N 1
ATOM 1513 C CA . TRP A 1 193 ? 2.087 2.054 -0.774 1.00 61.38 193 TRP A CA 1
ATOM 1514 C C . TRP A 1 193 ? 1.764 3.051 -1.891 1.00 61.38 193 TRP A C 1
ATOM 1516 O O . TRP A 1 193 ? 1.358 4.188 -1.630 1.00 61.38 193 TRP A O 1
ATOM 1526 N N . LEU A 1 194 ? 1.981 2.661 -3.148 1.00 59.03 194 LEU A N 1
ATOM 1527 C CA . LEU A 1 194 ? 1.520 3.473 -4.269 1.00 59.03 194 LEU A CA 1
ATOM 1528 C C . LEU A 1 194 ? 0.002 3.332 -4.332 1.00 59.03 194 LEU A C 1
ATOM 1530 O O . LEU A 1 194 ? -0.541 2.332 -4.780 1.00 59.03 194 LEU A O 1
ATOM 1534 N N . SER A 1 195 ? -0.671 4.328 -3.782 1.00 58.72 195 SER A N 1
ATOM 1535 C CA . SER A 1 195 ? -2.078 4.220 -3.433 1.00 58.72 195 SER A CA 1
ATOM 1536 C C . SER A 1 195 ? -3.020 4.620 -4.555 1.00 58.72 195 SER A C 1
ATOM 1538 O O . SER A 1 195 ? -4.105 4.055 -4.661 1.00 58.72 195 SER A O 1
ATOM 1540 N N . ALA A 1 196 ? -2.650 5.616 -5.364 1.00 64.00 196 ALA A N 1
ATOM 1541 C CA . ALA A 1 196 ? -3.520 6.088 -6.430 1.00 64.00 196 ALA A CA 1
ATOM 1542 C C . ALA A 1 196 ? -2.783 6.901 -7.499 1.00 64.00 196 ALA A C 1
ATOM 1544 O O . ALA A 1 196 ? -1.918 7.713 -7.183 1.00 64.00 196 ALA A O 1
ATOM 1545 N N . CYS A 1 197 ? -3.225 6.793 -8.750 1.00 70.12 197 CYS A N 1
ATOM 1546 C CA . CYS A 1 197 ? -2.961 7.783 -9.794 1.00 70.12 197 CYS A CA 1
ATOM 1547 C C . CYS A 1 197 ? -4.240 8.567 -10.107 1.00 70.12 197 CYS A C 1
ATOM 1549 O O . CYS A 1 197 ? -5.343 8.006 -10.116 1.00 70.12 197 CYS A O 1
ATOM 1551 N N . LEU A 1 198 ? -4.105 9.867 -10.383 1.00 58.78 198 LEU A N 1
ATOM 1552 C CA . LEU A 1 198 ? -5.232 10.701 -10.797 1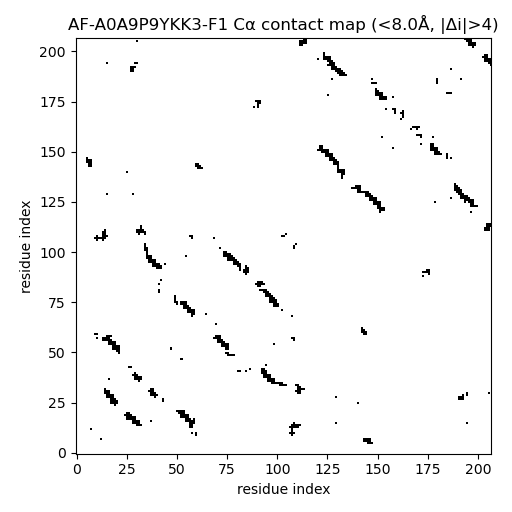.00 58.78 198 LEU A CA 1
ATOM 1553 C C . LEU A 1 198 ? -5.566 10.448 -12.273 1.00 58.78 198 LEU A C 1
ATOM 1555 O O . LEU A 1 198 ? -4.706 10.513 -13.149 1.00 58.78 198 LEU A O 1
ATOM 1559 N N . SER A 1 199 ? -6.839 10.179 -12.564 1.00 52.03 199 SER A N 1
ATOM 1560 C CA . SER A 1 199 ? -7.364 10.220 -13.931 1.00 52.03 199 SER A CA 1
ATOM 1561 C C . SER A 1 199 ? -7.390 11.670 -14.441 1.00 52.03 199 SER A C 1
ATOM 1563 O O . SER A 1 199 ? -7.761 12.547 -13.662 1.00 52.03 199 SER A O 1
ATOM 1565 N N . PRO A 1 200 ? -7.155 11.945 -15.740 1.00 47.50 200 PRO A N 1
ATOM 1566 C CA . PRO A 1 200 ? -7.572 13.179 -16.420 1.00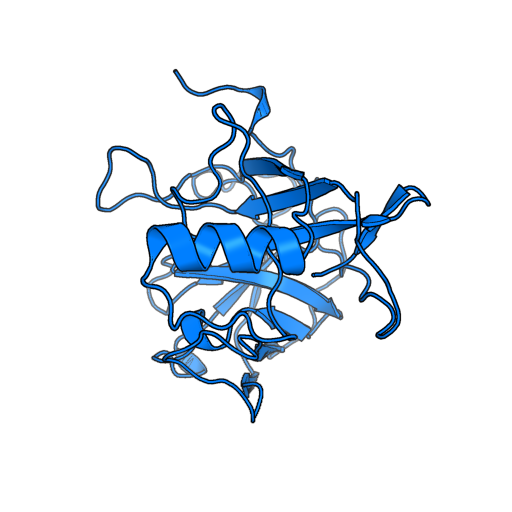 47.50 200 PRO A CA 1
ATOM 1567 C C . PRO A 1 200 ? -9.005 13.656 -16.116 1.00 47.50 200 PRO A C 1
ATOM 1569 O O . PRO A 1 200 ? -9.286 14.843 -16.211 1.00 47.50 200 PRO A O 1
ATOM 1572 N N . GLU A 1 201 ? -9.907 12.759 -15.710 1.00 53.03 201 GLU A N 1
ATOM 1573 C CA . GLU A 1 201 ? -11.285 13.075 -15.287 1.00 53.03 201 GLU A CA 1
ATOM 1574 C C . GLU A 1 201 ? -11.400 13.469 -13.795 1.00 53.03 201 GLU A C 1
ATOM 1576 O O . GLU A 1 201 ? -12.504 13.568 -13.264 1.00 53.03 201 GLU A O 1
ATOM 1581 N N . GLY A 1 202 ? -10.280 13.607 -13.078 1.00 55.47 202 GLY A N 1
ATOM 1582 C CA . GLY A 1 202 ? -10.233 13.974 -11.657 1.00 55.47 202 GLY A CA 1
ATOM 1583 C C . GLY A 1 202 ? -10.556 12.848 -10.665 1.00 55.47 202 GLY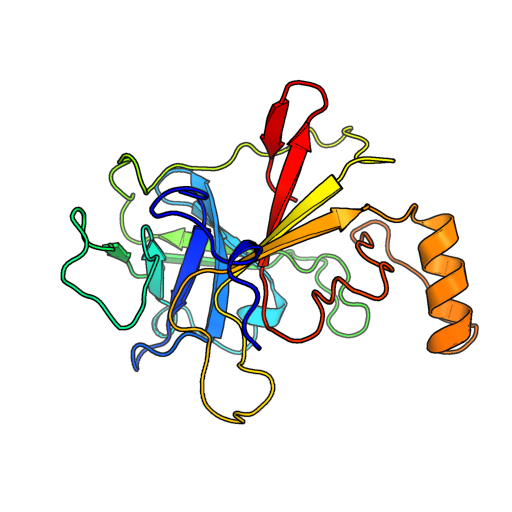 A C 1
ATOM 1584 O O . GLY A 1 202 ? -10.737 13.117 -9.482 1.00 55.47 202 GLY A O 1
ATOM 1585 N N . ARG A 1 203 ? -10.643 11.585 -11.110 1.00 60.91 203 ARG A N 1
ATOM 1586 C CA . ARG A 1 203 ? -10.917 10.419 -10.242 1.00 60.91 203 ARG A CA 1
ATOM 1587 C C . ARG A 1 203 ? -9.647 9.634 -9.910 1.00 60.91 203 ARG A C 1
ATOM 1589 O O . ARG A 1 203 ? -8.912 9.270 -10.826 1.00 60.91 203 ARG A O 1
ATOM 1596 N N . SER A 1 204 ? -9.442 9.312 -8.634 1.00 71.56 204 SER A N 1
ATOM 1597 C CA . SER A 1 204 ? -8.356 8.440 -8.161 1.00 71.56 204 SER A CA 1
ATOM 1598 C C . SER A 1 204 ? -8.593 6.980 -8.549 1.00 71.56 204 SER A C 1
ATOM 1600 O O . SER A 1 204 ? -9.707 6.468 -8.413 1.00 71.56 204 SER A O 1
ATOM 1602 N N . ARG A 1 205 ? -7.547 6.304 -9.033 1.00 72.38 205 ARG A N 1
ATOM 1603 C CA . ARG A 1 205 ? -7.575 4.874 -9.371 1.00 72.38 205 ARG A CA 1
ATOM 1604 C C . ARG A 1 205 ? -6.384 4.145 -8.770 1.00 72.38 205 ARG A C 1
ATOM 1606 O O . ARG A 1 205 ? -5.306 4.733 -8.715 1.00 72.38 205 ARG A O 1
ATOM 1613 N N . ALA A 1 206 ? -6.596 2.897 -8.353 1.00 69.62 206 ALA A N 1
ATOM 1614 C CA . ALA A 1 206 ? -5.530 2.016 -7.889 1.00 69.62 206 ALA A CA 1
ATOM 1615 C C . ALA A 1 206 ? -4.496 1.807 -8.993 1.00 69.62 206 ALA A C 1
ATOM 1617 O O . ALA A 1 206 ? -4.808 1.938 -10.183 1.00 69.62 206 ALA A O 1
ATOM 1618 N N . VAL A 1 207 ? -3.278 1.497 -8.569 1.00 57.81 207 VAL A N 1
ATOM 1619 C CA . VAL A 1 207 ? -2.104 1.339 -9.420 1.00 57.81 207 VAL A CA 1
ATOM 1620 C C . VAL A 1 207 ? -1.430 0.030 -9.072 1.00 57.81 207 VAL A C 1
ATOM 1622 O O . VAL A 1 207 ? -1.336 -0.254 -7.857 1.00 57.81 207 VAL A O 1
#

Solvent-accessible surface area (backbone atoms only — not comparable to full-atom values): 11700 Å² total; per-residue (Å²): 131,87,64,76,83,36,54,52,59,84,48,70,61,21,22,43,26,42,32,24,37,81,84,72,44,81,77,41,44,34,34,26,58,40,63,37,34,33,42,34,40,30,73,78,50,64,90,53,57,56,89,42,38,28,43,32,35,32,66,47,39,84,82,56,88,82,52,96,61,73,58,48,78,44,47,44,67,46,76,48,62,43,89,73,47,35,84,90,79,52,31,41,53,34,21,42,38,32,39,66,61,66,54,80,76,50,85,30,27,40,58,38,43,76,65,62,92,87,63,80,61,82,84,30,51,27,39,36,32,37,42,24,44,37,95,90,40,100,83,41,57,41,51,52,34,28,42,46,83,29,43,46,42,56,64,75,60,42,39,55,53,44,19,76,73,70,46,80,83,56,76,78,47,90,74,58,85,45,69,44,90,49,99,90,52,80,70,82,68,33,61,52,27,66,56,26,33,51,40,99,86,74,46,64,20,45,106

Organism: NCBI:txid103775

Foldseek 3Di:
DDDPVFFDDQLNQQQKKFKAFPVRDTQAIWGAADQFKTKDFCVSCVPPDQQGIKIWGSDFFQVDCPPPDGIDIFGFPDKAQDPPQDPVQRARGMMMTGTPDGHDDDSSHDGFAADDPPDDCAFWKFKWKDQWDDLPDPPDTHRGITIDIWTWDDQVRVLVVCCVPPPVPRDRDPRDTDTHPDPVTDPPRTNIDRQFIADPVRGTHGD

pLDDT: mean 83.15, std 14.9, range [31.31, 98.69]

Sequence (207 aa):
MENQHDLALEGEFPWMVALMDENDQYFGGGSLIAPDVVLTSSYVTKDKEIEQIFVRAGEWNFKNTSEPQPHVKVGIRSKVRHPGFRIASGANNAALLFLESPLELTRHIQPICMPAASRNFDSSRCIVSGWGKKLNSDVRYMDVLKKIEVPLVKNPVCQTIMQLLNEDDFLLDESLMCAGGELTKDSCIARWWLSACLSPEGRSRAV

InterPro domains:
  IPR001254 Serine proteases, trypsin domain [PF00089] (8-188)
  IPR001254 Serine proteases, trypsin domain [PS50240] (1-207)
  IPR001254 Serine proteases, trypsin domain [SM00020] (6-200)
  IPR001254 Serine proteases, trypsin domain [cd00190] (8-188)
  IPR009003 Peptidase S1, PA clan [SSF50494] (8-189)
  IPR051487 Serine/Threonine Proteases with Immune and Developmental Roles [PTHR24256] (8-188)

Secondary structure (DSSP, 8-state):
---GGGBPPTTSSTTEEEEE-TTS-EEEEEEEEETTEEEE-TTTTTT--GGG-EEEES--BTT----SS--EEEEEEEEEE-TT--TTT-TT--EEEEESSPPPP-SS--PPBPPPTT---TT-EEEEEE--B-TT-SS-B-SB-EEEEEEEE-HHHHHHHHHHHH-TT----TT--EE---TT--STTS--EEEEEE-TTS-EE--

Mean predicted aligned error: 7.18 Å

Radius of gyration: 16.92 Å; Cα contacts (8 Å, |Δi|>4): 430; chains: 1; bounding box: 43×37×42 Å

Nearest PDB structures (foldseek):
  3w94-assembly2_B  TM=8.594E-01  e=6.124E-16  Oryzias latipes
  1ym0-assembly1_A  TM=8.972E-01  e=1.580E-14  Eisenia fetida
  6zov-assembly3_C  TM=8.220E-01  e=9.589E-16  Homo sapiens
  7wr7-assembly1_B  TM=8.470E-01  e=1.263E-14  Homo sapiens
  7wqz-assembly1_B  TM=8.503E-01  e=1.067E-14  Homo sapiens